Protein AF-A0A1E1WRY1-F1 (afdb_monomer_lite)

Organism: Pectinophora gossypiella (NCBI:txid13191)

Radius of gyration: 18.62 Å; chains: 1; bounding box: 47×36×55 Å

InterPro domains:
  IPR000896 Hemocyanin/hexamerin middle domain [PF00372] (1-231)
  IPR008922 Di-copper centre-containing domain superfamily [G3DSA:1.10.1280.10] (1-237)
  IPR008922 Di-copper centre-containing domain superfamily [SSF48056] (1-232)
  IPR013788 Hemocyanin/hexamerin [PR00187] (19-32)
  IPR013788 Hemocyanin/hexamerin [PR00187] (33-50)
  IPR013788 Hemocyanin/hexamerin [PR00187] (65-77)
  IPR013788 Hemocyanin/hexamerin [PR00187] (217-232)
  IPR013788 Hemocyanin/hexamerin [PS00209] (22-41)
  IPR013788 Hemocyanin/hexamerin [PS00210] (214-222)
  IPR013788 Hemocyanin/hexamerin [PTHR11511] (14-231)

Secondary structure (DSSP, 8-state):
-----PPP-HHHHHHHHGGGHHHHT-HHHHHHHHHHHHHS-TTS--TT-TTTTTHHHHHHHHHHHHHHHHHHHHHHTT--SPPP--TTS-B---B----B-SS-BPP-B-TTBPP-HHHHHHHHHHHHHHHHHHHHHHHHSEEEETTEEEETTSTHHHHHHHHHHHT-GGG-TTSPP--GGG-HHHHHHHHHTTPPPPSSTT-PPP-GGG-HHHHTTSHHHHHHHHHHHHHHHHTT-

pLDDT: mean 88.36, std 11.5, range [49.12, 98.44]

Structure (mmCIF, N/CA/C/O backbone):
data_AF-A0A1E1WRY1-F1
#
_entry.id   AF-A0A1E1WRY1-F1
#
loop_
_atom_site.group_PDB
_atom_site.id
_atom_site.type_symbol
_atom_site.label_atom_id
_atom_site.label_alt_id
_atom_site.label_comp_id
_atom_site.label_asym_id
_atom_site.label_entity_id
_atom_site.label_seq_id
_atom_site.pdbx_PDB_ins_code
_atom_site.Cartn_x
_atom_site.Cartn_y
_atom_site.Cartn_z
_atom_site.occupancy
_atom_site.B_iso_or_equiv
_atom_site.auth_seq_id
_atom_site.auth_comp_id
_atom_site.auth_asym_id
_atom_site.auth_atom_id
_atom_site.pdbx_PDB_model_num
ATOM 1 N N . TYR A 1 1 ? 8.542 19.801 -28.823 1.00 89.19 1 TYR A N 1
ATOM 2 C CA . TYR A 1 1 ? 9.001 18.413 -29.033 1.00 89.19 1 TYR A CA 1
ATOM 3 C C . TYR A 1 1 ? 7.954 17.464 -28.482 1.00 89.19 1 TYR A C 1
ATOM 5 O O . TYR A 1 1 ? 7.314 17.821 -27.501 1.00 89.19 1 TYR A O 1
ATOM 13 N N . ILE A 1 2 ? 7.759 16.305 -29.111 1.00 96.62 2 ILE A N 1
ATOM 14 C CA . ILE A 1 2 ? 6.870 15.239 -28.629 1.00 96.62 2 ILE A CA 1
ATOM 15 C C . ILE A 1 2 ? 7.759 14.032 -28.332 1.00 96.62 2 ILE A C 1
ATOM 17 O O . ILE A 1 2 ? 8.534 13.630 -29.198 1.00 96.62 2 ILE A O 1
ATOM 21 N N . PHE A 1 3 ? 7.662 13.485 -27.120 1.00 96.94 3 PHE A N 1
ATOM 22 C CA . PHE A 1 3 ? 8.393 12.289 -26.706 1.00 96.94 3 PHE A CA 1
ATOM 23 C C . PHE A 1 3 ? 7.394 11.160 -26.470 1.00 96.94 3 PHE A C 1
ATOM 25 O O . PHE A 1 3 ? 6.522 11.276 -25.612 1.00 96.94 3 PHE A O 1
ATOM 32 N N . TYR A 1 4 ? 7.516 10.080 -27.238 1.00 97.69 4 TYR A N 1
ATOM 33 C CA . TYR A 1 4 ? 6.744 8.864 -27.004 1.00 97.69 4 TYR A CA 1
ATOM 34 C C . TYR A 1 4 ? 7.392 8.064 -25.873 1.00 97.69 4 TYR A C 1
ATOM 36 O O . TYR A 1 4 ? 8.611 7.886 -25.865 1.00 97.69 4 TYR A O 1
ATOM 44 N N . ALA A 1 5 ? 6.582 7.587 -24.930 1.00 96.38 5 ALA A N 1
ATOM 45 C CA . ALA A 1 5 ? 7.035 6.814 -23.782 1.00 96.38 5 ALA A CA 1
ATOM 46 C C . ALA A 1 5 ? 6.275 5.488 -23.716 1.00 96.38 5 ALA A C 1
ATOM 48 O O . ALA A 1 5 ? 5.046 5.471 -23.735 1.00 96.38 5 ALA A O 1
ATOM 49 N N . ASN A 1 6 ? 7.022 4.388 -23.635 1.00 97.06 6 ASN A N 1
ATOM 50 C CA . ASN A 1 6 ? 6.468 3.061 -23.391 1.00 97.06 6 ASN A CA 1
ATOM 51 C C . ASN A 1 6 ? 6.401 2.789 -21.883 1.00 97.06 6 ASN A C 1
ATOM 53 O O . ASN A 1 6 ? 7.194 3.337 -21.116 1.00 97.06 6 ASN A O 1
ATOM 57 N N . TYR A 1 7 ? 5.499 1.894 -21.485 1.00 97.12 7 TYR A N 1
ATOM 58 C CA . TYR A 1 7 ? 5.473 1.335 -20.135 1.00 97.12 7 TYR A CA 1
ATOM 59 C C . TYR A 1 7 ? 6.685 0.436 -19.866 1.00 97.12 7 TYR A C 1
ATOM 61 O O . TYR A 1 7 ? 7.338 -0.056 -20.795 1.00 97.12 7 TYR A O 1
ATOM 69 N N . SER A 1 8 ? 6.982 0.207 -18.587 1.00 96.06 8 SER A N 1
ATOM 70 C CA . SER A 1 8 ? 8.147 -0.581 -18.183 1.00 96.06 8 SER A CA 1
ATOM 71 C C . SER A 1 8 ? 8.070 -2.057 -18.595 1.00 96.06 8 SER A C 1
ATOM 73 O O . SER A 1 8 ? 7.009 -2.651 -18.790 1.00 96.06 8 SER A O 1
ATOM 75 N N . SER A 1 9 ? 9.247 -2.673 -18.710 1.00 93.50 9 SER A N 1
ATOM 76 C CA . SER A 1 9 ? 9.412 -4.062 -19.153 1.00 93.50 9 SER A CA 1
ATOM 77 C C . SER A 1 9 ? 9.483 -5.064 -17.988 1.00 93.50 9 SER A C 1
ATOM 79 O O . SER A 1 9 ? 9.445 -4.683 -16.815 1.00 93.50 9 SER A O 1
ATOM 81 N N . TYR A 1 10 ? 9.650 -6.360 -18.293 1.00 91.38 10 TYR A N 1
ATOM 82 C CA . TYR A 1 10 ? 9.835 -7.422 -17.289 1.00 91.38 10 TYR A CA 1
ATOM 83 C C . TYR A 1 10 ? 11.040 -7.175 -16.373 1.00 91.38 10 TYR A C 1
ATOM 85 O O . TYR A 1 10 ? 11.113 -7.721 -15.271 1.00 91.38 10 TYR A O 1
ATOM 93 N N . TRP A 1 11 ? 11.998 -6.348 -16.802 1.00 90.50 11 TRP A N 1
ATOM 94 C CA . TRP A 1 11 ? 13.124 -5.954 -15.966 1.00 90.50 11 TRP A CA 1
ATOM 95 C C . TRP A 1 11 ? 12.666 -5.223 -14.699 1.00 90.50 11 TRP A C 1
ATOM 97 O O . TRP A 1 11 ? 13.269 -5.443 -13.649 1.00 90.50 11 TRP A O 1
ATOM 107 N N . THR A 1 12 ? 11.573 -4.458 -14.782 1.00 92.94 12 THR A N 1
ATOM 108 C CA . THR A 1 12 ? 10.951 -3.744 -13.658 1.00 92.94 12 THR A CA 1
ATOM 109 C C . THR A 1 12 ? 10.074 -4.656 -12.808 1.00 92.94 12 THR A C 1
ATOM 111 O O . THR A 1 12 ? 10.276 -4.721 -11.601 1.00 92.94 12 THR A O 1
ATOM 114 N N . TYR A 1 13 ? 9.134 -5.382 -13.418 1.00 90.81 13 TYR A N 1
ATOM 115 C CA . TYR A 1 13 ? 8.047 -6.070 -12.698 1.00 90.81 13 TYR A CA 1
ATOM 116 C C . TYR A 1 13 ? 8.208 -7.591 -12.551 1.00 90.81 13 TYR A C 1
ATOM 118 O O . TYR A 1 13 ? 7.470 -8.224 -11.804 1.00 90.81 13 TYR A O 1
ATOM 126 N N . GLY A 1 14 ? 9.147 -8.209 -13.268 1.00 90.81 14 GLY A N 1
ATOM 127 C CA . GLY A 1 14 ? 9.128 -9.657 -13.493 1.00 90.81 14 GLY A CA 1
ATOM 128 C C . GLY A 1 14 ? 8.109 -10.073 -14.570 1.00 90.81 14 GLY A C 1
ATOM 129 O O . GLY A 1 14 ? 7.428 -9.220 -15.135 1.00 90.81 14 GLY A O 1
ATOM 130 N N . PRO A 1 15 ? 8.024 -11.373 -14.904 1.00 88.62 15 PRO A N 1
ATOM 131 C CA . PRO A 1 15 ? 7.277 -11.849 -16.073 1.00 88.62 15 PRO A CA 1
ATOM 132 C C . PRO A 1 15 ? 5.751 -11.746 -15.930 1.00 88.62 15 PRO A C 1
ATOM 134 O O . PRO A 1 15 ? 5.052 -11.554 -16.922 1.00 88.62 15 PRO A O 1
ATOM 137 N N . GLU A 1 16 ? 5.225 -11.881 -14.712 1.00 92.31 16 GLU A N 1
ATOM 138 C CA . GLU A 1 16 ? 3.781 -11.898 -14.459 1.00 92.31 16 GLU A CA 1
ATOM 139 C C . GLU A 1 16 ? 3.217 -10.483 -14.278 1.00 92.31 16 GLU A C 1
ATOM 141 O O . GLU A 1 16 ? 2.386 -10.044 -15.074 1.00 92.31 16 GLU A O 1
ATOM 146 N N . GLU A 1 17 ? 3.720 -9.734 -13.291 1.00 94.94 17 GLU A N 1
ATOM 147 C CA . GLU A 1 17 ? 3.214 -8.393 -12.955 1.00 94.94 17 GLU A CA 1
ATOM 148 C C . GLU A 1 17 ? 3.440 -7.357 -14.071 1.00 94.94 17 GLU A C 1
ATOM 150 O O . GLU A 1 17 ? 2.699 -6.379 -14.147 1.00 94.94 17 GLU A O 1
ATOM 155 N N . GLN A 1 18 ? 4.391 -7.574 -14.995 1.00 95.50 18 GLN A N 1
ATOM 156 C CA . GLN A 1 18 ? 4.605 -6.665 -16.134 1.00 95.50 18 GLN A CA 1
ATOM 157 C C . GLN A 1 18 ? 3.343 -6.502 -16.987 1.00 95.50 18 GLN A C 1
ATOM 159 O O . GLN A 1 18 ? 3.118 -5.427 -17.544 1.00 95.50 18 GLN A O 1
ATOM 164 N N . LYS A 1 19 ? 2.492 -7.532 -17.079 1.00 96.75 19 LYS A N 1
ATOM 165 C CA . LYS A 1 19 ? 1.242 -7.449 -17.848 1.00 96.75 19 LYS A CA 1
ATOM 166 C C . LYS A 1 19 ? 0.347 -6.301 -17.379 1.00 96.75 19 LYS A C 1
ATOM 168 O O . LYS A 1 19 ? -0.423 -5.788 -18.175 1.00 96.75 19 LYS A O 1
ATOM 173 N N . LEU A 1 20 ? 0.481 -5.870 -16.125 1.00 97.56 20 LEU A N 1
ATOM 174 C CA . LEU A 1 20 ? -0.303 -4.790 -15.530 1.00 97.56 20 LEU A CA 1
ATOM 175 C C . LEU A 1 20 ? 0.379 -3.422 -15.597 1.00 97.56 20 LEU A C 1
ATOM 177 O O . LEU A 1 20 ? -0.189 -2.457 -15.091 1.00 97.56 20 LEU A O 1
ATOM 181 N N . ALA A 1 21 ? 1.555 -3.302 -16.225 1.00 97.44 21 ALA A N 1
ATOM 182 C CA . ALA A 1 21 ? 2.315 -2.051 -16.251 1.00 97.44 21 ALA A CA 1
ATOM 183 C C . ALA A 1 21 ? 1.503 -0.880 -16.832 1.00 97.44 21 ALA A C 1
ATOM 185 O O . ALA A 1 21 ? 1.590 0.231 -16.321 1.00 97.44 21 ALA A O 1
ATOM 186 N N . TYR A 1 22 ? 0.647 -1.127 -17.833 1.00 97.69 22 TYR A N 1
ATOM 187 C CA . TYR A 1 22 ? -0.227 -0.087 -18.394 1.00 97.69 22 TYR A CA 1
ATOM 188 C C . TYR A 1 22 ? -1.214 0.490 -17.371 1.00 97.69 22 TYR A C 1
ATOM 190 O O . TYR A 1 22 ? -1.616 1.642 -17.495 1.00 97.69 22 TYR A O 1
ATOM 198 N N . PHE A 1 23 ? -1.616 -0.308 -16.379 1.00 98.25 23 PHE A N 1
ATOM 199 C CA . PHE A 1 23 ? -2.545 0.088 -15.328 1.00 98.25 23 PHE A CA 1
ATOM 200 C C . PHE A 1 23 ? -1.799 0.696 -14.140 1.00 98.25 23 PHE A C 1
ATOM 202 O O . PHE A 1 23 ? -2.127 1.795 -13.704 1.00 98.25 23 PHE A O 1
ATOM 209 N N . THR A 1 24 ? -0.773 0.014 -13.625 1.00 97.81 24 THR A N 1
ATOM 210 C CA . THR A 1 24 ? -0.042 0.449 -12.423 1.00 97.81 24 THR A CA 1
ATOM 211 C C . THR A 1 24 ? 0.811 1.695 -12.669 1.00 97.81 24 THR A C 1
ATOM 213 O O . THR A 1 24 ? 1.018 2.493 -11.753 1.00 97.81 24 THR A O 1
ATOM 216 N N . GLU A 1 25 ? 1.272 1.920 -13.903 1.00 98.12 25 GLU A N 1
ATOM 217 C CA . GLU A 1 25 ? 2.025 3.118 -14.298 1.00 98.12 25 GLU A CA 1
ATOM 218 C C . GLU A 1 25 ? 1.165 4.213 -14.926 1.00 98.12 25 GLU A C 1
ATOM 220 O O . GLU A 1 25 ? 1.706 5.274 -15.260 1.00 98.12 25 GLU A O 1
ATOM 225 N N . ASP A 1 26 ? -0.148 3.995 -15.061 1.00 98.44 26 ASP A N 1
ATOM 226 C CA . ASP A 1 26 ? -1.062 5.012 -15.571 1.00 98.44 26 ASP A CA 1
ATOM 227 C C . ASP A 1 26 ? -0.970 6.286 -14.724 1.00 98.44 26 ASP A C 1
ATOM 229 O O . ASP A 1 26 ? -1.022 6.265 -13.485 1.00 98.44 26 ASP A O 1
ATOM 233 N N . ILE A 1 27 ? -0.816 7.420 -15.405 1.00 98.06 27 ILE A N 1
ATOM 234 C CA . ILE A 1 27 ? -0.672 8.714 -14.741 1.00 98.06 27 ILE A CA 1
ATOM 235 C C . ILE A 1 27 ? -1.962 9.102 -14.021 1.00 98.06 27 ILE A C 1
ATOM 237 O O . ILE A 1 27 ? -1.892 9.655 -12.927 1.00 98.06 27 ILE A O 1
ATOM 241 N N . GLY A 1 28 ? -3.126 8.762 -14.583 1.00 98.31 28 GLY A N 1
ATOM 242 C CA . GLY A 1 28 ? -4.427 9.051 -13.992 1.00 98.31 28 GLY A CA 1
ATOM 243 C C . GLY A 1 28 ? -4.631 8.291 -12.688 1.00 98.31 28 GLY A C 1
ATOM 244 O O . GLY A 1 28 ? -5.008 8.892 -11.682 1.00 98.31 28 GLY A O 1
ATOM 245 N N . LEU A 1 29 ? -4.305 6.998 -12.667 1.00 98.25 29 LEU A N 1
ATOM 246 C CA . LEU A 1 29 ? -4.391 6.155 -11.477 1.00 98.25 29 LEU A CA 1
ATOM 247 C C . LEU A 1 29 ? -3.447 6.646 -10.368 1.00 98.25 29 LEU A C 1
ATOM 249 O O . LEU A 1 29 ? -3.868 6.831 -9.226 1.00 98.25 29 LEU A O 1
ATOM 253 N N . ASN A 1 30 ? -2.186 6.926 -10.701 1.00 98.38 30 ASN A N 1
ATOM 254 C CA . ASN A 1 30 ? -1.213 7.434 -9.731 1.00 98.38 30 ASN A CA 1
ATOM 255 C C . ASN A 1 30 ? -1.589 8.833 -9.206 1.00 98.38 30 ASN A C 1
ATOM 257 O O . ASN A 1 30 ? -1.490 9.097 -8.006 1.00 98.38 30 ASN A O 1
ATOM 261 N N . SER A 1 31 ? -2.079 9.724 -10.075 1.00 98.12 31 SER A N 1
ATOM 262 C CA . SER A 1 31 ? -2.617 11.025 -9.662 1.00 98.12 31 SER A CA 1
ATOM 263 C C . SER A 1 31 ? -3.863 10.885 -8.786 1.00 98.12 31 SER A C 1
ATOM 265 O O . SER A 1 31 ? -3.996 11.624 -7.815 1.00 98.12 31 SER A O 1
ATOM 267 N N . HIS A 1 32 ? -4.751 9.929 -9.066 1.00 97.81 32 HIS A N 1
ATOM 268 C CA . HIS A 1 32 ? -5.940 9.668 -8.254 1.00 97.81 32 HIS A CA 1
ATOM 269 C C . HIS A 1 32 ? -5.577 9.344 -6.799 1.00 97.81 32 HIS A C 1
ATOM 271 O O . HIS A 1 32 ? -6.138 9.935 -5.876 1.00 97.81 32 HIS A O 1
ATOM 277 N N . TYR A 1 33 ? -4.596 8.465 -6.586 1.00 97.94 33 TYR A N 1
ATOM 278 C CA . TYR A 1 33 ? -4.146 8.114 -5.239 1.00 97.94 33 TYR A CA 1
ATOM 279 C C . TYR A 1 33 ? -3.426 9.274 -4.539 1.00 97.94 33 TYR A C 1
ATOM 281 O O . TYR A 1 33 ? -3.636 9.503 -3.349 1.00 97.94 33 TYR A O 1
ATOM 289 N N . TYR A 1 34 ? -2.652 10.080 -5.272 1.00 97.75 34 TYR A N 1
ATOM 290 C CA . TYR A 1 34 ? -2.106 11.327 -4.732 1.00 97.75 34 TYR A CA 1
ATOM 291 C C . TYR A 1 34 ? -3.210 12.277 -4.248 1.00 97.75 34 TYR A C 1
ATOM 293 O O . TYR A 1 34 ? -3.163 12.745 -3.110 1.00 97.75 34 TYR A O 1
ATOM 301 N N . PHE A 1 35 ? -4.236 12.515 -5.071 1.00 96.88 35 PHE A N 1
ATOM 302 C CA . PHE A 1 35 ? -5.346 13.385 -4.693 1.00 96.88 35 PHE A CA 1
ATOM 303 C C . PHE A 1 35 ? -6.119 12.852 -3.488 1.00 96.88 35 PHE A C 1
ATOM 305 O O . PHE A 1 35 ? -6.463 13.645 -2.614 1.00 96.88 35 PHE A O 1
ATOM 312 N N . PHE A 1 36 ? -6.339 11.537 -3.385 1.00 94.94 36 PHE A N 1
ATOM 313 C CA . PHE A 1 36 ? -6.959 10.926 -2.204 1.00 94.94 36 PHE A CA 1
ATOM 314 C C . PHE A 1 36 ? -6.245 11.342 -0.905 1.00 94.94 36 PHE A C 1
ATOM 316 O O . PHE A 1 36 ? -6.891 11.821 0.030 1.00 94.94 36 PHE A O 1
ATOM 323 N N . HIS A 1 37 ? -4.911 11.278 -0.885 1.00 92.62 37 HIS A N 1
ATOM 324 C CA . HIS A 1 37 ? -4.105 11.701 0.266 1.00 92.62 37 HIS A CA 1
ATOM 325 C C . HIS A 1 37 ? -4.037 13.221 0.460 1.00 92.62 37 HIS A C 1
ATOM 327 O O . HIS A 1 37 ? -3.868 13.680 1.588 1.00 92.62 37 HIS A O 1
ATOM 333 N N . CYS A 1 38 ? -4.209 14.023 -0.595 1.00 91.94 38 CYS A N 1
ATOM 334 C CA . CYS A 1 38 ? -4.359 15.477 -0.466 1.00 91.94 38 CYS A CA 1
ATOM 335 C C . CYS A 1 38 ? -5.696 15.877 0.170 1.00 91.94 38 CYS A C 1
ATOM 337 O O . CYS A 1 38 ? -5.733 16.813 0.970 1.00 91.94 38 CYS A O 1
ATOM 339 N N . PHE A 1 39 ? -6.787 15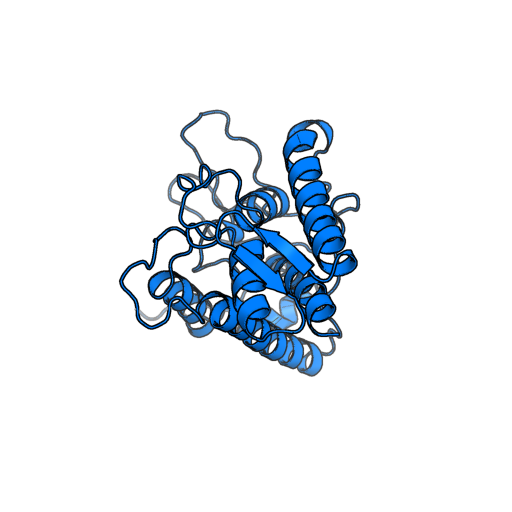.190 -0.177 1.00 87.94 39 PHE A N 1
ATOM 340 C CA . PHE A 1 39 ? -8.112 15.465 0.380 1.00 87.94 39 PHE A CA 1
ATOM 341 C C . PHE A 1 39 ? -8.233 14.994 1.829 1.00 87.94 39 PHE A C 1
ATOM 343 O O . PHE A 1 39 ? -8.820 15.697 2.654 1.00 87.94 39 PHE A O 1
ATOM 350 N N . ILE A 1 40 ? -7.670 13.825 2.148 1.00 85.62 40 ILE A N 1
ATOM 351 C CA . ILE A 1 40 ? -7.761 13.213 3.478 1.00 85.62 40 ILE A CA 1
ATOM 352 C C . ILE A 1 40 ? -6.358 12.816 3.958 1.00 85.62 40 ILE A C 1
ATOM 354 O O . ILE A 1 40 ? -6.016 11.632 4.009 1.00 85.62 40 ILE A O 1
ATOM 358 N N . PRO A 1 41 ? -5.517 13.804 4.316 1.00 86.56 41 PRO A N 1
ATOM 359 C CA . PRO A 1 41 ? -4.185 13.522 4.822 1.00 86.56 41 PRO A CA 1
ATOM 360 C C . PRO A 1 41 ? -4.269 12.811 6.172 1.00 86.56 41 PRO A C 1
ATOM 362 O O . PRO A 1 41 ? -4.877 13.313 7.118 1.00 86.56 41 PRO A O 1
ATOM 365 N N . PHE A 1 42 ? -3.592 11.668 6.276 1.00 84.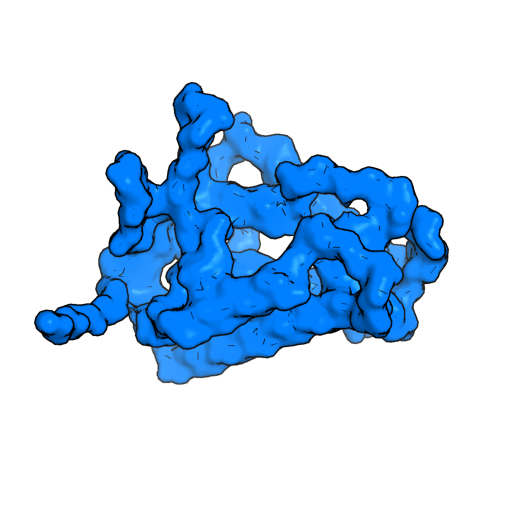94 42 PHE A N 1
ATOM 366 C CA . PHE A 1 42 ? -3.609 10.805 7.462 1.00 84.94 42 PHE A CA 1
ATOM 367 C C . PHE A 1 42 ? -3.124 11.495 8.749 1.00 84.94 42 PHE A C 1
ATOM 369 O O . PHE A 1 42 ? -3.463 11.052 9.837 1.00 84.94 42 PHE A O 1
ATOM 376 N N . TRP A 1 43 ? -2.330 12.565 8.643 1.00 81.94 43 TRP A N 1
ATOM 377 C CA . TRP A 1 43 ? -1.742 13.287 9.778 1.00 81.94 43 TRP A CA 1
ATOM 378 C C . TRP A 1 43 ? -2.583 14.470 10.274 1.00 81.94 43 TRP A C 1
ATOM 380 O O . TRP A 1 43 ? -2.276 15.044 11.322 1.00 81.94 43 TRP A O 1
ATOM 390 N N . LYS A 1 44 ? -3.623 14.877 9.538 1.00 80.69 44 LYS A N 1
ATOM 391 C CA . LYS A 1 44 ? -4.440 16.040 9.896 1.00 80.69 44 LYS A CA 1
ATOM 392 C C . LYS A 1 44 ? -5.595 15.616 10.797 1.00 80.69 44 LYS A C 1
ATOM 394 O O . LYS A 1 44 ? -6.401 14.769 10.427 1.00 80.69 44 LYS A O 1
ATOM 399 N N . ASN A 1 45 ? -5.720 16.274 11.946 1.00 73.88 45 ASN A N 1
ATOM 400 C CA . ASN A 1 45 ? -6.891 16.121 12.801 1.00 73.88 45 ASN A CA 1
ATOM 401 C C . ASN A 1 45 ? -8.103 16.818 12.158 1.00 73.88 45 ASN A C 1
ATOM 403 O O . ASN A 1 45 ? -8.000 17.955 11.692 1.00 73.88 45 ASN A O 1
ATOM 407 N N . THR A 1 46 ? -9.254 16.152 12.135 1.00 68.19 46 THR A N 1
ATOM 408 C CA . THR A 1 46 ? -10.486 16.670 11.519 1.00 68.19 46 THR A CA 1
ATOM 409 C C . THR A 1 46 ? -11.529 17.022 12.578 1.00 68.19 46 THR A C 1
ATOM 411 O O . THR A 1 46 ? -12.679 16.597 12.470 1.00 68.19 46 THR A O 1
ATOM 414 N N . LYS A 1 47 ? -11.134 17.776 13.617 1.00 62.50 47 LYS A N 1
ATOM 415 C CA . LYS A 1 47 ? -12.046 18.202 14.698 1.00 62.50 47 LYS A CA 1
ATOM 416 C C . LYS A 1 47 ? -13.264 18.978 14.182 1.00 62.50 47 LYS A C 1
ATOM 418 O O . LYS A 1 47 ? -14.345 18.787 14.721 1.00 62.50 47 LYS A O 1
ATOM 423 N N . ASP A 1 48 ? -13.099 19.744 13.104 1.00 59.03 48 ASP A N 1
ATOM 424 C CA . ASP A 1 48 ? -14.115 20.688 12.612 1.00 59.03 48 ASP A CA 1
ATOM 425 C C . ASP A 1 48 ? -14.864 20.208 11.359 1.00 59.03 48 ASP A C 1
ATOM 427 O O . ASP A 1 48 ? -15.534 20.991 10.690 1.00 59.03 48 ASP A O 1
ATOM 431 N N . ASN A 1 49 ? -14.717 18.933 10.983 1.00 65.94 49 ASN A N 1
ATOM 432 C CA . ASN A 1 49 ? -15.265 18.428 9.728 1.00 65.94 49 ASN A CA 1
ATOM 433 C C . ASN A 1 49 ? -16.492 17.547 9.986 1.00 65.94 49 ASN A C 1
ATOM 435 O O . ASN A 1 49 ? -16.382 16.522 10.658 1.00 65.94 49 ASN A O 1
ATOM 439 N N . ASN A 1 50 ? -17.628 17.879 9.363 1.00 69.06 50 ASN A N 1
ATOM 440 C CA . ASN A 1 50 ? -18.882 17.106 9.453 1.00 69.06 50 ASN A CA 1
ATOM 441 C C . ASN A 1 50 ? -18.731 15.636 9.006 1.00 69.06 50 ASN A C 1
ATOM 443 O O . ASN A 1 50 ? -19.597 14.810 9.265 1.00 69.06 50 ASN A O 1
ATOM 447 N N . PHE A 1 51 ? -17.626 15.299 8.335 1.00 74.50 51 PHE A N 1
ATOM 448 C CA . PHE A 1 51 ? -17.315 13.951 7.864 1.00 74.50 51 PHE A CA 1
ATOM 449 C C . PHE A 1 51 ? -16.545 13.080 8.869 1.00 74.50 51 PHE A C 1
ATOM 451 O O . PHE A 1 51 ? -16.321 11.907 8.579 1.00 74.50 51 PHE A O 1
ATOM 458 N N . LYS A 1 52 ? -16.145 13.599 10.041 1.00 78.50 52 LYS A N 1
ATOM 459 C CA . LYS A 1 52 ? -15.286 12.891 11.015 1.00 78.50 52 LYS A CA 1
ATOM 460 C C . LYS A 1 52 ? -15.819 11.510 11.425 1.00 78.50 52 LYS A C 1
ATOM 462 O O . LYS A 1 52 ? -15.037 10.589 11.658 1.00 78.50 52 LYS A O 1
ATOM 467 N N . GLU A 1 53 ? -17.129 11.341 11.501 1.00 80.81 53 GLU A N 1
ATOM 468 C CA . GLU A 1 53 ? -17.755 10.075 11.905 1.00 80.81 53 GLU A CA 1
ATOM 469 C C . GLU A 1 53 ? -17.677 8.983 10.826 1.00 80.81 53 GLU A C 1
ATOM 471 O O . GLU A 1 53 ? -17.947 7.820 11.109 1.00 80.81 53 GLU A O 1
ATOM 476 N N . ARG A 1 54 ? -17.273 9.333 9.596 1.00 86.62 54 ARG A N 1
ATOM 477 C CA . ARG A 1 54 ? -17.251 8.421 8.441 1.00 86.62 54 ARG A CA 1
ATOM 478 C C . ARG A 1 54 ? -15.922 8.388 7.687 1.00 86.62 54 ARG A C 1
ATOM 480 O O . ARG A 1 54 ? -15.828 7.728 6.656 1.00 86.62 54 ARG A O 1
ATOM 487 N N . LEU A 1 55 ? -14.883 9.086 8.152 1.00 87.06 55 LEU A N 1
ATOM 488 C CA . LEU A 1 55 ? -13.592 9.109 7.445 1.00 87.06 55 LEU A CA 1
ATOM 489 C C . LEU A 1 55 ? -12.915 7.735 7.422 1.00 87.06 55 LEU A C 1
ATOM 491 O O . LEU A 1 55 ? -12.360 7.361 6.392 1.00 87.06 55 LEU A O 1
ATOM 495 N N . GLY A 1 56 ? -12.979 6.971 8.515 1.00 89.00 56 GLY A N 1
ATOM 496 C CA . GLY A 1 56 ? -12.457 5.606 8.566 1.00 89.00 56 GLY A CA 1
ATOM 497 C C . GLY A 1 56 ? -13.222 4.663 7.633 1.00 89.00 56 GLY A C 1
ATOM 498 O O . GLY A 1 56 ? -12.610 3.877 6.912 1.00 89.00 56 GLY A O 1
ATOM 499 N N . GLU A 1 57 ? -14.549 4.806 7.561 1.00 91.00 57 GLU A N 1
ATOM 500 C CA . GLU A 1 57 ? -15.390 4.089 6.590 1.00 91.00 57 GLU A CA 1
ATOM 501 C C . GLU A 1 57 ? -14.987 4.436 5.148 1.00 91.00 57 GLU A C 1
ATOM 503 O O . GLU A 1 57 ? -14.784 3.542 4.327 1.00 91.00 57 GLU A O 1
ATOM 508 N N . PHE A 1 58 ? -14.813 5.725 4.846 1.00 92.12 58 PHE A N 1
ATOM 509 C CA . PHE A 1 58 ? -14.400 6.189 3.524 1.00 92.12 58 PHE A CA 1
ATOM 510 C C . PHE A 1 58 ? -13.008 5.679 3.135 1.00 92.12 58 PHE A C 1
ATOM 512 O O . PHE A 1 58 ? -12.797 5.277 1.992 1.00 92.12 58 PHE A O 1
ATOM 519 N N . TRP A 1 59 ? -12.066 5.654 4.080 1.00 92.81 59 TRP A N 1
ATOM 520 C CA . TRP A 1 59 ? -10.730 5.103 3.869 1.00 92.81 59 TRP A CA 1
ATOM 521 C C . TRP A 1 59 ? -10.798 3.617 3.496 1.00 92.81 59 TRP A C 1
ATOM 523 O O . TRP A 1 59 ? -10.247 3.216 2.470 1.00 92.81 59 TRP A O 1
ATOM 533 N N . LEU A 1 60 ? -11.551 2.814 4.256 1.00 94.00 60 LEU A N 1
ATOM 534 C CA . LEU A 1 60 ? -11.755 1.393 3.953 1.00 94.00 60 LEU A CA 1
ATOM 535 C C . LEU A 1 60 ? -12.419 1.201 2.589 1.00 94.00 60 LEU A C 1
ATOM 537 O O . LEU A 1 60 ? -11.988 0.358 1.801 1.00 94.00 60 LEU A O 1
ATOM 541 N N . PHE A 1 61 ? -13.442 2.004 2.293 1.00 94.94 61 PHE A N 1
ATOM 542 C CA . PHE A 1 61 ? -14.133 1.976 1.011 1.00 94.94 61 PHE A CA 1
ATOM 543 C C . PHE A 1 61 ? -13.184 2.284 -0.151 1.00 94.94 61 PHE A C 1
ATOM 545 O O . PHE A 1 61 ? -13.201 1.568 -1.150 1.00 94.94 61 PHE A O 1
ATOM 552 N N . HIS A 1 62 ? -12.318 3.291 -0.017 1.00 96.44 62 HIS A N 1
ATOM 553 C CA . HIS A 1 62 ? -11.351 3.652 -1.049 1.00 96.44 62 HIS A CA 1
ATOM 554 C C . HIS A 1 62 ? -10.424 2.482 -1.397 1.00 96.44 62 HIS A C 1
ATOM 556 O O . HIS A 1 62 ? -10.343 2.098 -2.565 1.00 96.44 62 HIS A O 1
ATOM 562 N N . TYR A 1 63 ? -9.779 1.865 -0.402 1.00 97.19 63 TYR A N 1
ATOM 563 C CA . TYR A 1 63 ? -8.895 0.725 -0.663 1.00 97.19 63 TYR A CA 1
ATOM 564 C C . TYR A 1 63 ? -9.655 -0.499 -1.161 1.00 97.19 63 TYR A C 1
ATOM 566 O O . TYR A 1 63 ? -9.148 -1.208 -2.028 1.00 97.19 63 TYR A O 1
ATOM 574 N N . GLN A 1 64 ? -10.880 -0.731 -0.678 1.00 97.00 64 GLN A N 1
ATOM 575 C CA . GLN A 1 64 ? -11.728 -1.808 -1.185 1.00 97.00 64 GLN A CA 1
ATOM 576 C C . GLN A 1 64 ? -12.034 -1.624 -2.676 1.00 97.00 64 GLN A C 1
ATOM 578 O O . GLN A 1 64 ? -11.885 -2.573 -3.444 1.00 97.00 64 GLN A O 1
ATOM 583 N N . GLN A 1 65 ? -12.413 -0.416 -3.104 1.00 98.00 65 GLN A N 1
ATOM 584 C CA . GLN A 1 65 ? -12.677 -0.118 -4.514 1.00 98.00 65 GLN A CA 1
ATOM 585 C C . GLN A 1 65 ? -11.406 -0.190 -5.364 1.00 98.00 65 GLN A C 1
ATOM 587 O O . GLN A 1 65 ? -11.422 -0.774 -6.448 1.00 98.00 65 GLN A O 1
ATOM 592 N N . LEU A 1 66 ? -10.291 0.347 -4.864 1.00 98.25 66 LEU A N 1
ATOM 593 C CA . LEU A 1 66 ? -9.005 0.311 -5.556 1.00 98.25 66 LEU A CA 1
ATOM 594 C C . LEU A 1 66 ? -8.527 -1.129 -5.783 1.00 98.25 66 LEU A C 1
ATOM 596 O O . LEU A 1 66 ? -8.117 -1.478 -6.890 1.00 98.25 66 LEU A O 1
ATOM 600 N N . LEU A 1 67 ? -8.616 -1.981 -4.760 1.00 98.06 67 LEU A N 1
ATOM 601 C CA . LEU A 1 67 ? -8.204 -3.381 -4.850 1.00 98.06 67 LEU A CA 1
ATOM 602 C C . LEU A 1 67 ? -9.161 -4.215 -5.698 1.00 98.06 67 LEU A C 1
ATOM 604 O O . LEU A 1 67 ? -8.692 -5.050 -6.467 1.00 98.06 67 LEU A O 1
ATOM 608 N N . ALA A 1 68 ? -10.469 -3.953 -5.644 1.00 98.12 68 ALA A N 1
ATOM 609 C CA . ALA A 1 68 ? -11.424 -4.569 -6.563 1.00 98.12 68 ALA A CA 1
ATOM 610 C C . ALA A 1 68 ? -11.098 -4.208 -8.022 1.00 98.12 68 ALA A C 1
ATOM 612 O O . ALA A 1 68 ? -11.041 -5.084 -8.884 1.00 98.12 68 ALA A O 1
ATOM 613 N N . ARG A 1 69 ? -10.802 -2.931 -8.295 1.00 98.31 69 ARG A N 1
ATOM 614 C CA . ARG A 1 69 ? -10.419 -2.457 -9.630 1.00 98.31 69 ARG A CA 1
ATOM 615 C C . ARG A 1 69 ? -9.127 -3.103 -10.126 1.00 98.31 69 ARG A C 1
ATOM 617 O O . ARG A 1 69 ? -9.079 -3.505 -11.288 1.00 98.31 69 ARG A O 1
ATOM 624 N N . TYR A 1 70 ? -8.114 -3.203 -9.266 1.00 98.38 70 TYR A N 1
ATOM 625 C CA . TYR A 1 70 ? -6.848 -3.872 -9.571 1.00 98.38 70 TYR A CA 1
ATOM 626 C C . TYR A 1 70 ? -7.050 -5.373 -9.812 1.00 98.38 70 TYR A C 1
ATOM 628 O O . TYR A 1 70 ? -6.532 -5.920 -10.781 1.00 98.38 70 TYR A O 1
ATOM 636 N N . TYR A 1 71 ? -7.872 -6.041 -9.001 1.00 98.19 71 TYR A N 1
ATOM 637 C CA . TYR A 1 71 ? -8.184 -7.458 -9.174 1.00 98.19 71 TYR A CA 1
ATOM 638 C C . TYR A 1 71 ? -8.879 -7.756 -10.514 1.00 98.19 71 TYR A C 1
ATOM 640 O O . TYR A 1 71 ? -8.541 -8.740 -11.167 1.00 98.19 71 TYR A O 1
ATOM 648 N N . LEU A 1 72 ? -9.773 -6.884 -10.992 1.00 98.25 72 LEU A N 1
ATOM 649 C CA . LEU A 1 72 ? -10.376 -7.030 -12.326 1.00 98.25 72 LEU A CA 1
ATOM 650 C C . LEU A 1 72 ? -9.338 -6.968 -13.465 1.00 98.25 72 LEU A C 1
ATOM 652 O O . LEU A 1 72 ? -9.459 -7.706 -14.446 1.00 98.25 72 LEU A O 1
ATOM 656 N N . GLU A 1 73 ? -8.289 -6.147 -13.333 1.00 98.06 73 GLU A N 1
ATOM 657 C CA . GLU A 1 73 ? -7.171 -6.150 -14.293 1.00 98.06 73 GLU A CA 1
ATOM 658 C C . GLU A 1 73 ? -6.370 -7.448 -14.228 1.00 98.06 73 GLU A C 1
ATOM 660 O O . GLU A 1 73 ? -6.007 -8.007 -15.266 1.00 98.06 73 GLU A O 1
ATOM 665 N N . ARG A 1 74 ? -6.133 -7.971 -13.018 1.00 98.06 74 ARG A N 1
ATOM 666 C CA . ARG A 1 74 ? -5.469 -9.268 -12.835 1.00 98.06 74 ARG A CA 1
ATOM 667 C C . ARG A 1 74 ? -6.240 -10.386 -13.523 1.00 98.06 74 ARG A C 1
ATOM 669 O O . ARG A 1 74 ? -5.631 -11.183 -14.233 1.00 98.06 74 ARG A O 1
ATOM 676 N N . LEU A 1 75 ? -7.562 -10.429 -13.353 1.00 97.81 75 LEU A N 1
ATOM 677 C CA . LEU A 1 75 ? -8.424 -11.422 -13.999 1.00 97.81 75 LEU A CA 1
ATOM 678 C C . LEU A 1 75 ? -8.342 -11.334 -15.524 1.00 97.81 75 LEU A C 1
ATOM 680 O O . LEU A 1 75 ? -8.148 -12.353 -16.182 1.00 97.81 75 LEU A O 1
ATOM 684 N N . SER A 1 76 ? -8.401 -10.120 -16.074 1.00 97.25 76 SER A N 1
ATOM 685 C CA . SER A 1 76 ? -8.326 -9.888 -17.523 1.00 97.25 76 SER A CA 1
ATOM 686 C C . SER A 1 76 ? -6.977 -10.310 -18.127 1.00 97.25 76 SER A C 1
ATOM 688 O O . SER A 1 76 ? -6.915 -10.691 -19.292 1.00 97.25 76 SER A O 1
ATOM 690 N N . ASN A 1 77 ? -5.905 -10.305 -17.326 1.00 97.31 77 ASN A N 1
ATOM 691 C CA . ASN A 1 77 ? -4.553 -10.712 -17.728 1.00 97.31 77 ASN A CA 1
ATOM 692 C C . ASN A 1 77 ? -4.169 -12.146 -17.300 1.00 97.31 77 ASN A C 1
ATOM 694 O O . ASN A 1 77 ? -3.024 -12.571 -17.513 1.00 97.31 77 ASN A O 1
ATOM 698 N N . GLY A 1 78 ? -5.099 -12.898 -16.698 1.00 97.00 78 GLY A N 1
ATOM 699 C CA . GLY A 1 78 ? -4.884 -14.277 -16.247 1.00 97.00 78 GLY A CA 1
ATOM 700 C C . GLY A 1 78 ? -3.925 -14.421 -15.058 1.00 97.00 78 GLY A C 1
ATOM 701 O O . GLY A 1 78 ? -3.242 -15.434 -14.956 1.00 97.00 78 GLY A O 1
ATOM 702 N N . LEU A 1 79 ? -3.836 -13.411 -14.186 1.00 95.56 79 LEU A N 1
ATOM 703 C CA . LEU A 1 79 ? -2.918 -13.364 -13.033 1.00 95.56 79 LEU A CA 1
ATOM 704 C C . LEU A 1 79 ? -3.539 -13.834 -11.706 1.00 95.56 79 LEU A C 1
ATOM 706 O O . LEU A 1 79 ? -2.845 -13.919 -10.694 1.00 95.56 79 LEU A O 1
ATOM 710 N N . GLY A 1 80 ? -4.842 -14.126 -11.692 1.00 95.06 80 GLY A N 1
ATOM 711 C CA . GLY A 1 80 ? -5.543 -14.638 -10.514 1.00 95.06 80 GLY A CA 1
ATOM 712 C C . GLY A 1 80 ? -5.582 -13.660 -9.333 1.00 95.06 80 GLY A C 1
ATOM 713 O O . GLY A 1 80 ? -5.596 -12.438 -9.499 1.00 95.06 80 GLY A O 1
ATOM 714 N N . GLU A 1 81 ? -5.645 -14.210 -8.122 1.00 94.88 81 GLU A N 1
ATOM 715 C CA . GLU A 1 81 ? -5.730 -13.438 -6.878 1.00 94.88 81 GLU A CA 1
ATOM 716 C C . GLU A 1 81 ? -4.452 -12.651 -6.563 1.00 94.88 81 GLU A C 1
ATOM 718 O O . GLU A 1 81 ? -3.376 -12.896 -7.111 1.00 94.88 81 GLU A O 1
ATOM 723 N N . ILE A 1 82 ? -4.593 -11.654 -5.689 1.00 95.25 82 ILE A N 1
ATOM 724 C CA . ILE A 1 82 ? -3.465 -10.887 -5.159 1.00 95.25 82 ILE A CA 1
ATOM 725 C C . ILE A 1 82 ? -2.721 -11.797 -4.181 1.00 95.25 82 ILE A C 1
ATOM 727 O O . ILE A 1 82 ? -3.311 -12.269 -3.209 1.00 95.25 82 ILE A O 1
ATOM 731 N N . SER A 1 83 ? -1.440 -12.050 -4.438 1.00 92.88 83 SER A N 1
ATOM 732 C CA . SER A 1 83 ? -0.634 -12.925 -3.589 1.00 92.88 83 SER A CA 1
ATOM 733 C C . SER A 1 83 ? -0.444 -12.339 -2.192 1.00 92.88 83 SER A C 1
ATOM 735 O O . SER A 1 83 ? -0.125 -11.159 -2.046 1.00 92.88 83 SER A O 1
ATOM 737 N N . ASP A 1 84 ? -0.562 -13.186 -1.175 1.00 93.88 84 ASP A N 1
ATOM 738 C CA . ASP A 1 84 ? -0.237 -12.818 0.199 1.00 93.88 84 ASP A CA 1
ATOM 739 C C . ASP A 1 84 ? 1.273 -12.805 0.448 1.00 93.88 84 ASP A C 1
ATOM 741 O O . ASP A 1 84 ? 2.046 -13.507 -0.209 1.00 93.88 84 ASP A O 1
ATOM 745 N N . PHE A 1 85 ? 1.680 -12.047 1.464 1.00 94.31 85 PHE A N 1
ATOM 746 C CA . PHE A 1 85 ? 3.036 -12.073 1.999 1.00 94.31 85 PHE A CA 1
ATOM 747 C C . PHE A 1 85 ? 3.009 -12.258 3.520 1.00 94.31 85 PHE A C 1
ATOM 749 O O . PHE A 1 85 ? 2.000 -12.015 4.184 1.00 94.31 85 PHE A O 1
ATOM 756 N N . SER A 1 86 ? 4.138 -12.694 4.070 1.00 93.00 86 SER A N 1
ATOM 757 C CA . SER A 1 86 ? 4.375 -12.766 5.512 1.00 93.00 86 SER A CA 1
ATOM 758 C C . SER A 1 86 ? 5.646 -11.994 5.840 1.00 93.00 86 SER A C 1
ATOM 760 O O . SER A 1 86 ? 6.577 -11.996 5.038 1.00 93.00 86 SER A O 1
ATOM 762 N N . TRP A 1 87 ? 5.687 -11.368 7.017 1.00 92.75 87 TRP A N 1
ATOM 763 C CA . TRP A 1 87 ? 6.868 -10.665 7.523 1.00 92.75 87 TRP A CA 1
ATOM 764 C C . TRP A 1 87 ? 8.064 -11.605 7.749 1.00 92.75 87 TRP A C 1
ATOM 766 O O . TRP A 1 87 ? 9.207 -11.172 7.667 1.00 92.75 87 TRP A O 1
ATOM 776 N N . GLU A 1 88 ? 7.806 -12.895 7.983 1.00 90.69 88 GLU A N 1
ATOM 777 C CA . GLU A 1 88 ? 8.828 -13.915 8.270 1.00 90.69 88 GLU A CA 1
ATOM 778 C C . GLU A 1 88 ? 9.346 -14.637 7.016 1.00 90.69 88 GLU A C 1
ATOM 780 O O . GLU A 1 88 ? 10.339 -15.363 7.068 1.00 90.69 88 GLU A O 1
ATOM 785 N N . LYS A 1 89 ? 8.649 -14.496 5.883 1.00 93.38 89 LYS A N 1
ATOM 786 C CA . LYS A 1 89 ? 8.958 -15.203 4.632 1.00 93.38 89 LYS A CA 1
ATOM 787 C C . LYS A 1 89 ? 9.555 -14.239 3.607 1.00 93.38 89 LYS A C 1
ATOM 789 O O . LYS A 1 89 ? 9.238 -13.052 3.637 1.00 93.38 89 LYS A O 1
ATOM 794 N N . PRO A 1 90 ? 10.366 -14.733 2.655 1.00 94.12 90 PRO A N 1
ATOM 795 C CA . PRO A 1 90 ? 10.888 -13.885 1.593 1.00 94.12 90 PRO A CA 1
ATOM 796 C C . PRO A 1 90 ? 9.756 -13.288 0.752 1.00 94.12 90 PRO A C 1
ATOM 798 O O . PRO A 1 90 ? 8.832 -13.987 0.318 1.00 94.12 90 PRO A O 1
ATOM 801 N N . ILE A 1 91 ? 9.865 -11.992 0.477 1.00 94.81 91 ILE A N 1
ATOM 802 C CA . ILE A 1 91 ? 8.970 -11.262 -0.412 1.00 94.81 91 ILE A CA 1
ATOM 803 C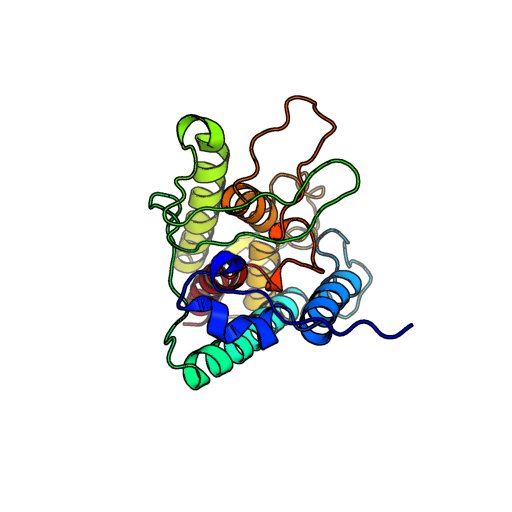 C . ILE A 1 91 ? 9.310 -11.649 -1.850 1.00 94.81 91 ILE A C 1
ATOM 805 O O . ILE A 1 91 ? 10.324 -11.237 -2.411 1.00 94.81 91 ILE A O 1
ATOM 809 N N . LYS A 1 92 ? 8.443 -12.452 -2.468 1.00 93.19 92 LYS A N 1
ATOM 810 C CA . LYS A 1 92 ? 8.629 -12.946 -3.844 1.00 93.19 92 LYS A CA 1
ATOM 811 C C . LYS A 1 92 ? 8.483 -11.844 -4.899 1.00 93.19 92 LYS A C 1
ATOM 813 O O . LYS A 1 92 ? 9.033 -11.945 -5.991 1.00 93.19 92 LYS A O 1
ATOM 818 N N . THR A 1 93 ? 7.754 -10.788 -4.558 1.00 92.44 93 THR A N 1
ATOM 819 C CA . THR A 1 93 ? 7.347 -9.709 -5.457 1.00 92.44 93 THR A CA 1
ATOM 820 C C . THR A 1 93 ? 8.503 -8.764 -5.781 1.00 92.44 93 THR A C 1
ATOM 822 O O . THR A 1 93 ? 8.827 -7.859 -5.001 1.00 92.44 93 THR A O 1
ATOM 825 N N . LYS A 1 94 ? 9.102 -8.948 -6.960 1.00 94.12 94 LYS A N 1
ATOM 826 C CA . LYS A 1 94 ? 10.142 -8.068 -7.505 1.00 94.12 94 LYS A CA 1
ATOM 827 C C . LYS A 1 94 ? 9.560 -6.713 -7.916 1.00 94.12 94 LYS A C 1
ATOM 829 O O . LYS A 1 94 ? 8.486 -6.658 -8.509 1.00 94.12 94 LYS A O 1
ATOM 834 N N . TYR A 1 95 ? 10.307 -5.638 -7.676 1.00 96.25 95 TYR A N 1
ATOM 835 C CA . TYR A 1 95 ? 10.037 -4.340 -8.288 1.00 96.25 95 TYR A CA 1
ATOM 836 C C . TYR A 1 95 ? 11.322 -3.510 -8.442 1.00 96.25 95 TYR A C 1
ATOM 838 O O . TYR A 1 95 ? 12.014 -3.211 -7.468 1.00 96.25 95 TYR A O 1
ATOM 846 N N . THR A 1 96 ? 11.646 -3.131 -9.678 1.00 95.94 96 THR A N 1
ATOM 847 C CA . THR A 1 96 ? 12.863 -2.389 -10.045 1.00 95.94 96 THR A CA 1
ATOM 848 C C . THR A 1 96 ? 12.490 -1.077 -10.757 1.00 95.94 96 THR A C 1
ATOM 850 O O . THR A 1 96 ? 12.411 -1.048 -11.989 1.00 95.94 96 THR A O 1
ATOM 853 N N . PRO A 1 97 ? 12.226 0.011 -10.008 1.00 94.19 97 PRO A N 1
ATOM 854 C CA . PRO A 1 97 ? 11.785 1.283 -10.579 1.00 94.19 97 PRO A CA 1
ATOM 855 C C . PRO A 1 97 ? 12.888 1.964 -11.399 1.00 94.19 97 PRO A C 1
ATOM 857 O O . PRO A 1 97 ? 13.960 2.270 -10.880 1.00 94.19 97 PRO A O 1
ATOM 860 N N . PHE A 1 98 ? 12.596 2.302 -12.657 1.00 91.94 98 PHE A N 1
ATOM 861 C CA . PHE A 1 98 ? 13.463 3.142 -13.496 1.00 91.94 98 PHE A CA 1
ATOM 862 C C . PHE A 1 98 ? 13.181 4.633 -13.274 1.00 91.94 98 PHE A C 1
ATOM 864 O O . PHE A 1 98 ? 12.821 5.371 -14.187 1.00 91.94 98 PHE A O 1
ATOM 871 N N . MET A 1 99 ? 13.315 5.066 -12.022 1.00 93.81 99 MET A N 1
ATOM 872 C CA . MET A 1 99 ? 13.174 6.459 -11.601 1.00 93.81 99 MET A CA 1
ATOM 873 C C . MET A 1 99 ? 14.389 6.864 -10.771 1.00 93.81 99 MET A C 1
ATOM 875 O O . MET A 1 99 ? 15.004 6.039 -10.094 1.00 93.81 99 MET A O 1
ATOM 879 N N . SER A 1 100 ? 14.728 8.147 -10.797 1.00 93.44 100 SER A N 1
ATOM 880 C CA . SER A 1 100 ? 15.818 8.703 -10.003 1.00 93.44 100 SER A CA 1
ATOM 881 C C . SER A 1 100 ? 15.441 10.070 -9.457 1.00 93.44 100 SER A C 1
ATOM 883 O O . SER A 1 100 ? 14.690 10.828 -10.067 1.00 93.44 100 SER A O 1
ATOM 885 N N . THR A 1 101 ? 15.987 10.384 -8.292 1.00 91.19 101 THR A N 1
ATOM 886 C CA . THR A 1 101 ? 16.069 11.754 -7.780 1.00 91.19 101 THR A CA 1
ATOM 887 C C . THR A 1 101 ? 17.351 12.413 -8.292 1.00 91.19 101 THR A C 1
ATOM 889 O O . THR A 1 101 ? 18.110 11.803 -9.044 1.00 91.19 101 THR A O 1
ATOM 892 N N . LEU A 1 102 ? 17.614 13.652 -7.870 1.00 90.88 102 LEU A N 1
ATOM 893 C CA . LEU A 1 102 ? 18.841 14.369 -8.225 1.00 90.88 102 LEU A CA 1
ATOM 894 C C . LEU A 1 102 ? 20.118 13.625 -7.793 1.00 90.88 102 LEU A C 1
ATOM 896 O O . LEU A 1 102 ? 21.130 13.702 -8.482 1.00 90.88 102 LEU A O 1
ATOM 900 N N . HIS A 1 103 ? 20.069 12.923 -6.658 1.00 88.00 103 HIS A N 1
ATOM 901 C CA . HIS A 1 103 ? 21.251 12.321 -6.033 1.00 88.00 103 HIS A CA 1
ATOM 902 C C . HIS A 1 103 ? 21.251 10.794 -6.066 1.00 88.00 103 HIS A C 1
ATOM 904 O O . HIS A 1 103 ? 22.318 10.191 -6.139 1.00 88.00 103 HIS A O 1
ATOM 910 N N . TYR A 1 104 ? 20.072 10.168 -6.027 1.00 90.00 104 TYR A N 1
ATOM 911 C CA . TYR A 1 104 ? 19.958 8.721 -5.868 1.00 90.00 104 TYR A CA 1
ATOM 912 C C . TYR A 1 104 ? 18.930 8.118 -6.829 1.00 90.00 104 TYR A C 1
ATOM 914 O O . TYR A 1 104 ? 17.842 8.688 -7.000 1.00 90.00 104 TYR A O 1
ATOM 922 N N . PRO A 1 105 ? 19.225 6.951 -7.431 1.00 92.88 105 PRO A N 1
ATOM 923 C CA . PRO A 1 105 ? 18.199 6.144 -8.074 1.00 92.88 105 PRO A CA 1
ATOM 924 C C . PRO A 1 105 ? 17.190 5.649 -7.033 1.00 92.88 105 PRO A C 1
ATOM 926 O O . PRO A 1 105 ? 17.501 5.550 -5.845 1.00 92.88 105 PRO A O 1
ATOM 929 N N . PHE A 1 106 ? 15.977 5.327 -7.477 1.00 94.62 106 PHE A N 1
ATOM 930 C CA . PHE A 1 106 ? 15.011 4.664 -6.611 1.00 94.62 106 PHE A CA 1
ATOM 931 C C . PHE A 1 106 ? 15.513 3.270 -6.227 1.00 94.62 106 PHE A C 1
ATOM 933 O O . PHE A 1 106 ? 16.090 2.550 -7.047 1.00 94.62 106 PHE A O 1
ATOM 940 N N . ILE A 1 107 ? 15.267 2.890 -4.975 1.00 94.44 107 ILE A N 1
ATOM 941 C CA . ILE A 1 107 ? 15.639 1.579 -4.456 1.00 94.44 107 ILE A CA 1
ATOM 942 C C . ILE A 1 107 ? 14.865 0.479 -5.177 1.00 94.44 107 ILE A C 1
ATOM 944 O O . ILE A 1 107 ? 13.679 0.609 -5.490 1.00 94.44 107 ILE A O 1
ATOM 948 N N . GLN A 1 108 ? 15.583 -0.603 -5.456 1.00 94.19 108 GLN A N 1
ATOM 949 C CA . GLN A 1 108 ? 15.092 -1.771 -6.166 1.00 94.19 108 GLN A CA 1
ATOM 950 C C . GLN A 1 108 ? 14.914 -2.917 -5.176 1.00 94.19 108 GLN A C 1
ATOM 952 O O . GLN A 1 108 ? 15.812 -3.193 -4.381 1.00 94.19 108 GLN A O 1
ATOM 957 N N . ARG A 1 109 ? 13.789 -3.624 -5.271 1.00 93.94 109 ARG A N 1
ATOM 958 C CA . ARG A 1 109 ? 13.542 -4.854 -4.521 1.00 93.94 109 ARG A CA 1
ATOM 959 C C . ARG A 1 109 ? 13.683 -6.045 -5.458 1.00 93.94 109 ARG A C 1
ATOM 961 O O . ARG A 1 109 ? 12.908 -6.198 -6.407 1.00 93.94 109 ARG A O 1
ATOM 968 N N . SER A 1 110 ? 14.686 -6.881 -5.205 1.00 89.12 110 SER A N 1
ATOM 969 C CA . SER A 1 110 ? 14.849 -8.151 -5.912 1.00 89.12 110 SER A CA 1
ATOM 970 C C . SER A 1 110 ? 13.680 -9.093 -5.611 1.00 89.12 110 SER A C 1
ATOM 972 O O . SER A 1 110 ? 13.011 -8.964 -4.586 1.00 89.12 110 SER A O 1
ATOM 974 N N . GLY A 1 111 ? 13.441 -10.062 -6.497 1.00 85.69 111 GLY A N 1
ATOM 975 C CA . GLY A 1 111 ? 12.616 -11.211 -6.121 1.00 85.69 111 GLY A CA 1
ATOM 976 C C . GLY A 1 111 ? 13.263 -11.953 -4.948 1.00 85.69 111 GLY A C 1
ATOM 977 O O . GLY A 1 111 ? 14.487 -11.943 -4.823 1.00 85.69 111 GLY A O 1
ATOM 978 N N . GLU A 1 112 ? 12.433 -12.547 -4.092 1.00 90.44 112 GLU A N 1
ATOM 979 C CA . GLU A 1 112 ? 12.852 -13.267 -2.876 1.00 90.44 112 GLU A CA 1
ATOM 980 C C . GLU A 1 112 ? 13.612 -12.396 -1.861 1.00 90.44 112 GLU A C 1
ATOM 982 O O . GLU A 1 112 ? 14.547 -12.836 -1.198 1.00 90.44 112 GLU A O 1
ATOM 987 N N . TYR A 1 113 ? 13.202 -11.137 -1.722 1.00 92.94 113 TYR A N 1
ATOM 988 C CA . TYR A 1 113 ? 13.783 -10.225 -0.745 1.00 92.94 113 TYR A CA 1
ATOM 989 C C . TYR A 1 113 ? 13.491 -10.678 0.694 1.00 92.94 113 TYR A C 1
ATOM 991 O O . TYR A 1 113 ? 12.331 -10.819 1.086 1.00 92.94 113 TYR A O 1
ATOM 999 N N . TYR A 1 114 ? 14.544 -10.859 1.492 1.00 92.44 114 TYR A N 1
ATOM 1000 C CA . TYR A 1 114 ? 14.446 -11.114 2.927 1.00 92.44 114 TYR A CA 1
ATOM 1001 C C . TYR A 1 114 ? 14.556 -9.799 3.692 1.00 92.44 114 TYR A C 1
ATOM 1003 O O . TYR A 1 114 ? 15.542 -9.075 3.542 1.00 92.44 114 TYR A O 1
ATOM 1011 N N . ILE A 1 115 ? 13.568 -9.514 4.541 1.00 90.88 115 ILE A N 1
ATOM 1012 C CA . ILE A 1 115 ? 13.654 -8.391 5.474 1.00 90.88 115 ILE A CA 1
ATOM 1013 C C . ILE A 1 115 ? 14.762 -8.726 6.489 1.00 90.88 115 ILE A C 1
ATOM 1015 O O . ILE A 1 115 ? 14.695 -9.788 7.113 1.00 90.88 115 ILE A O 1
ATOM 1019 N N . PRO A 1 116 ? 15.786 -7.871 6.669 1.00 90.00 116 PRO A N 1
ATOM 1020 C CA . PRO A 1 116 ? 16.863 -8.130 7.621 1.00 90.00 116 PRO A CA 1
ATOM 1021 C C . PRO A 1 116 ? 16.354 -8.119 9.072 1.00 90.00 116 PRO A C 1
ATOM 1023 O O . PRO A 1 116 ? 16.288 -7.068 9.709 1.00 90.00 116 PRO A O 1
ATOM 1026 N N . VAL A 1 117 ? 15.994 -9.293 9.602 1.00 86.44 117 VAL A N 1
ATOM 1027 C CA . VAL A 1 117 ? 15.376 -9.438 10.935 1.00 86.44 117 VAL A CA 1
ATOM 1028 C C . VAL A 1 117 ? 16.284 -8.913 12.044 1.00 86.44 117 VAL A C 1
ATOM 1030 O O . VAL A 1 117 ? 15.806 -8.230 12.940 1.00 86.44 117 VAL A O 1
ATOM 1033 N N . GLU A 1 118 ? 17.593 -9.163 11.962 1.00 86.31 118 GLU A N 1
ATOM 1034 C CA . GLU A 1 118 ? 18.572 -8.674 12.950 1.00 86.31 118 GLU A CA 1
ATOM 1035 C C . GLU A 1 118 ? 18.539 -7.151 13.109 1.00 86.31 118 GLU A C 1
ATOM 1037 O O . GLU A 1 118 ? 18.814 -6.627 14.186 1.00 86.31 118 GLU A O 1
ATOM 1042 N N . LYS A 1 119 ? 18.184 -6.446 12.032 1.00 86.19 119 LYS A N 1
ATOM 1043 C CA . LYS A 1 119 ? 18.156 -4.990 11.981 1.00 86.19 119 LYS A CA 1
ATOM 1044 C C . LYS A 1 119 ? 16.789 -4.409 12.325 1.00 86.19 119 LYS A C 1
ATOM 1046 O O . LYS A 1 119 ? 16.733 -3.394 13.003 1.00 86.19 119 LYS A O 1
ATOM 1051 N N . TYR A 1 120 ? 15.717 -5.043 11.856 1.00 88.56 120 TYR A N 1
ATOM 1052 C CA . TYR A 1 120 ? 14.348 -4.525 11.944 1.00 88.56 120 TYR A CA 1
ATOM 1053 C C . TYR A 1 120 ? 13.466 -5.306 12.926 1.00 88.56 120 TYR A C 1
ATOM 1055 O O . TYR A 1 120 ? 12.250 -5.401 12.754 1.00 88.56 120 TYR A O 1
ATOM 1063 N N . ASN A 1 121 ? 14.075 -5.936 13.934 1.00 89.88 121 ASN A N 1
ATOM 1064 C CA . ASN A 1 121 ? 13.360 -6.791 14.881 1.00 89.88 121 ASN A CA 1
ATOM 1065 C C . ASN A 1 121 ? 12.265 -6.016 15.630 1.00 89.88 121 ASN A C 1
ATOM 1067 O O . ASN A 1 121 ? 11.147 -6.506 15.769 1.00 89.88 121 ASN A O 1
ATOM 1071 N N . GLU A 1 122 ? 12.562 -4.791 16.074 1.00 89.69 122 GLU A N 1
ATOM 1072 C CA . GLU A 1 122 ? 11.602 -3.956 16.805 1.00 89.69 122 GLU A CA 1
ATOM 1073 C C . GLU A 1 122 ? 10.404 -3.571 15.928 1.00 89.69 122 GLU A C 1
ATOM 1075 O O . GLU A 1 122 ? 9.256 -3.651 16.364 1.00 89.69 122 GLU A O 1
ATOM 1080 N N . GLU A 1 123 ? 10.651 -3.189 14.676 1.00 90.62 123 GLU A N 1
ATOM 1081 C CA . GLU A 1 123 ? 9.623 -2.826 13.707 1.00 90.62 123 GLU A CA 1
ATOM 1082 C C . GLU A 1 123 ? 8.737 -4.014 13.343 1.00 90.62 123 GLU A C 1
ATOM 1084 O O . GLU A 1 123 ? 7.513 -3.879 13.320 1.00 90.62 123 GLU A O 1
ATOM 1089 N N . ILE A 1 124 ? 9.335 -5.182 13.095 1.00 91.75 124 ILE A N 1
ATOM 1090 C CA . ILE A 1 124 ? 8.597 -6.415 12.798 1.00 91.75 124 ILE A CA 1
ATOM 1091 C C . ILE A 1 124 ? 7.729 -6.808 13.998 1.00 91.75 124 ILE A C 1
ATOM 1093 O O . ILE A 1 124 ? 6.544 -7.086 13.820 1.00 91.75 124 ILE A O 1
ATOM 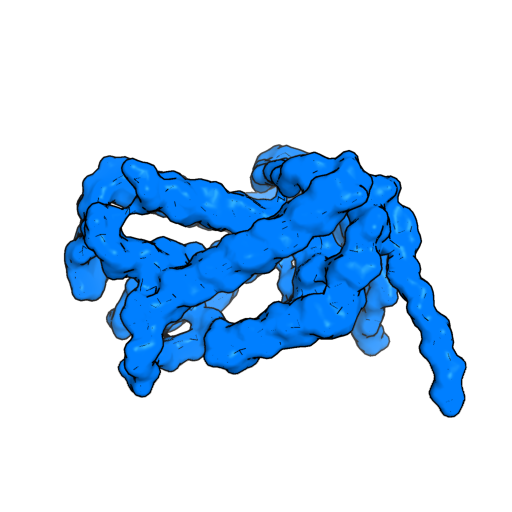1097 N N . GLN A 1 125 ? 8.275 -6.768 15.218 1.00 92.12 125 GLN A N 1
ATOM 1098 C CA . GLN A 1 125 ? 7.510 -7.037 16.439 1.00 92.12 125 GLN A CA 1
ATOM 1099 C C . GLN A 1 125 ? 6.370 -6.038 16.634 1.00 92.12 125 GLN A C 1
ATOM 1101 O O . GLN A 1 125 ? 5.283 -6.426 17.061 1.00 92.12 125 GLN A O 1
ATOM 1106 N N . LEU A 1 126 ? 6.583 -4.760 16.311 1.00 91.81 126 LEU A N 1
ATOM 1107 C CA . LEU A 1 126 ? 5.543 -3.741 16.397 1.00 91.81 126 LEU A CA 1
ATOM 1108 C C . LEU A 1 126 ? 4.415 -4.021 15.403 1.00 91.81 126 LEU A C 1
ATOM 1110 O O . LEU A 1 126 ? 3.255 -3.953 15.799 1.00 91.81 126 LEU A O 1
ATOM 1114 N N . LEU A 1 127 ? 4.733 -4.368 14.152 1.00 93.25 127 LEU A N 1
ATOM 1115 C CA . LEU A 1 127 ? 3.737 -4.736 13.140 1.00 93.25 127 LEU A CA 1
ATOM 1116 C C . LEU A 1 127 ? 2.948 -5.986 13.546 1.00 93.25 127 LEU A C 1
ATOM 1118 O O . LEU A 1 127 ? 1.723 -5.980 13.472 1.00 93.25 127 LEU A O 1
ATOM 1122 N N . ASP A 1 128 ? 3.633 -7.026 14.018 1.00 93.25 128 ASP A N 1
ATOM 1123 C CA . ASP A 1 128 ? 3.004 -8.266 14.480 1.00 93.25 128 ASP A CA 1
ATOM 1124 C C . ASP A 1 128 ? 2.105 -8.027 15.704 1.00 93.25 128 ASP A C 1
ATOM 1126 O O . ASP A 1 128 ? 0.956 -8.463 15.740 1.00 93.25 128 ASP A O 1
ATOM 1130 N N . THR A 1 129 ? 2.577 -7.237 16.672 1.00 92.94 129 THR A N 1
ATOM 1131 C CA . THR A 1 129 ? 1.765 -6.824 17.828 1.00 92.94 129 THR A CA 1
ATOM 1132 C C . THR A 1 129 ? 0.545 -6.024 17.379 1.00 92.94 129 THR A C 1
ATOM 1134 O O . THR A 1 129 ? -0.546 -6.248 17.889 1.00 92.94 129 THR A O 1
ATOM 1137 N N . TYR A 1 130 ? 0.692 -5.131 16.396 1.00 92.69 130 TYR A N 1
ATOM 1138 C CA . TYR A 1 130 ? -0.418 -4.353 15.843 1.00 92.69 130 TYR A CA 1
ATOM 1139 C C . TYR A 1 130 ? -1.513 -5.253 15.261 1.00 92.69 130 TYR A C 1
ATOM 1141 O O . TYR A 1 130 ? -2.694 -5.093 15.559 1.00 92.69 130 TYR A O 1
ATOM 1149 N N . GLU A 1 131 ? -1.114 -6.233 14.453 1.00 94.38 131 GLU A N 1
ATOM 1150 C CA . GLU A 1 131 ? -2.035 -7.198 13.855 1.00 94.38 131 GLU A CA 1
ATOM 1151 C C . GLU A 1 131 ? -2.725 -8.055 14.927 1.00 94.38 131 GLU A C 1
ATOM 1153 O O . GLU A 1 131 ? -3.945 -8.219 14.893 1.00 94.38 131 GLU A O 1
ATOM 1158 N N . LYS A 1 132 ? -1.972 -8.543 15.920 1.00 94.38 132 LYS A N 1
ATOM 1159 C CA . LYS A 1 132 ? -2.500 -9.351 17.031 1.00 94.38 132 LYS A CA 1
ATOM 1160 C C . LYS A 1 132 ? -3.464 -8.574 17.921 1.00 94.38 132 LYS A C 1
ATOM 1162 O O . LYS A 1 132 ? -4.549 -9.068 18.199 1.00 94.38 132 LYS A O 1
ATOM 1167 N N . THR A 1 133 ? -3.131 -7.342 18.302 1.00 92.50 133 THR A N 1
ATOM 1168 C CA . THR A 1 133 ? -4.025 -6.484 19.095 1.00 92.50 133 THR A CA 1
ATOM 1169 C C . THR A 1 133 ? -5.343 -6.220 18.367 1.00 92.50 133 THR A C 1
ATOM 1171 O O . THR A 1 133 ? -6.397 -6.174 18.998 1.00 92.50 133 THR A O 1
ATOM 1174 N N . PHE A 1 134 ? -5.324 -6.077 17.038 1.00 92.81 134 PHE A N 1
ATOM 1175 C CA . PHE A 1 134 ? -6.567 -5.958 16.278 1.00 92.81 134 PHE A CA 1
ATOM 1176 C C . PHE A 1 134 ? -7.427 -7.222 16.379 1.00 92.81 134 PHE A C 1
ATOM 1178 O O . PHE A 1 134 ? -8.634 -7.116 16.577 1.00 92.81 134 PHE A O 1
ATOM 1185 N N . LEU A 1 135 ? -6.820 -8.409 16.284 1.00 93.25 135 LEU A N 1
ATOM 1186 C CA . LEU A 1 135 ? -7.529 -9.680 16.461 1.00 93.25 135 LEU A CA 1
ATOM 1187 C C . LEU A 1 135 ? -8.105 -9.824 17.876 1.00 93.25 135 LEU A C 1
ATOM 1189 O O . LEU A 1 135 ? -9.259 -10.218 18.010 1.00 93.25 135 LEU A O 1
ATOM 1193 N N . GLU A 1 136 ? -7.366 -9.425 18.912 1.00 92.88 136 GLU A N 1
ATOM 1194 C CA . GLU A 1 136 ? -7.866 -9.399 20.295 1.00 92.88 136 GLU A CA 1
ATOM 1195 C C . GLU A 1 136 ? -9.101 -8.495 20.440 1.00 92.88 136 GLU A C 1
ATOM 1197 O O . GLU A 1 136 ? -10.066 -8.857 21.113 1.00 92.88 136 GLU A O 1
ATOM 1202 N N . TYR A 1 137 ? -9.124 -7.331 19.775 1.00 91.00 137 TYR A N 1
ATOM 1203 C CA . TYR A 1 137 ? -10.322 -6.488 19.754 1.00 91.00 137 TYR A CA 1
ATOM 1204 C C . TYR A 1 137 ? -11.513 -7.199 19.110 1.00 91.00 137 TYR A C 1
ATOM 1206 O O . TYR A 1 137 ? -12.625 -7.085 19.629 1.00 91.00 137 TYR A O 1
ATOM 1214 N N . LEU A 1 138 ? -11.295 -7.946 18.024 1.00 89.38 138 LEU A N 1
ATOM 1215 C CA . LEU A 1 138 ? -12.358 -8.724 17.385 1.00 89.38 138 LEU A CA 1
ATOM 1216 C C . LEU A 1 138 ? -12.894 -9.826 18.304 1.00 89.38 138 LEU A C 1
ATOM 1218 O O . LEU A 1 138 ? -14.107 -9.988 18.391 1.00 89.38 138 LEU A O 1
ATOM 1222 N N . GLU A 1 139 ? -12.021 -10.540 19.016 1.00 90.62 139 GLU A N 1
ATOM 1223 C CA . GLU A 1 139 ? -12.418 -11.602 19.952 1.00 90.62 139 GLU A CA 1
ATOM 1224 C C . GLU A 1 139 ? -13.251 -11.079 21.125 1.00 90.62 139 GLU A C 1
ATOM 1226 O O . GLU A 1 139 ? -14.185 -11.745 21.573 1.00 90.62 139 GLU A O 1
ATOM 1231 N N . LEU A 1 140 ? -12.941 -9.878 21.619 1.00 89.25 140 LEU A N 1
ATOM 1232 C CA . LEU A 1 140 ? -13.699 -9.260 22.705 1.00 89.25 140 LEU A CA 1
ATOM 1233 C C . LEU A 1 140 ? -15.102 -8.810 22.271 1.00 89.25 140 LEU A C 1
ATOM 1235 O O . LEU A 1 140 ? -15.968 -8.669 23.135 1.00 89.25 140 LEU A O 1
ATOM 1239 N N . GLU A 1 141 ? -15.321 -8.545 20.975 1.00 84.94 141 GLU A N 1
ATOM 1240 C CA . GLU A 1 141 ? -16.496 -7.903 20.345 1.00 84.94 141 GLU A CA 1
ATOM 1241 C C . GLU A 1 141 ? -16.848 -6.491 20.864 1.00 84.94 141 GLU A C 1
ATOM 1243 O O . GLU A 1 141 ? -17.377 -5.653 20.128 1.00 84.94 141 GLU A O 1
ATOM 1248 N N . LYS A 1 142 ? -16.576 -6.217 22.140 1.00 87.88 142 LYS A N 1
ATOM 1249 C CA . LYS A 1 142 ? -16.823 -4.969 22.849 1.00 87.88 142 LYS A CA 1
ATOM 1250 C C . LYS A 1 142 ? -15.640 -4.658 23.750 1.00 87.88 142 LYS A C 1
ATOM 1252 O O . LYS A 1 142 ? -15.283 -5.455 24.616 1.00 87.88 142 LYS A O 1
ATOM 1257 N N . PHE A 1 143 ? -15.069 -3.468 23.615 1.00 86.19 143 PHE A N 1
ATOM 1258 C CA . PHE A 1 143 ? -13.944 -3.046 24.448 1.00 86.19 143 PHE A CA 1
ATOM 1259 C C . PHE A 1 143 ? -14.028 -1.563 24.816 1.00 86.19 143 PHE A C 1
ATOM 1261 O O . PHE A 1 143 ? -14.731 -0.770 24.188 1.00 86.19 143 PHE A O 1
ATOM 1268 N N . LYS A 1 144 ? -13.323 -1.183 25.887 1.00 83.31 144 LYS A N 1
ATOM 1269 C CA . LYS A 1 144 ? -13.245 0.207 26.350 1.00 83.31 144 LYS A CA 1
ATOM 1270 C C . LYS A 1 144 ? -12.079 0.915 25.664 1.00 83.31 144 LYS A C 1
ATOM 1272 O O . LYS A 1 144 ? -10.927 0.535 25.848 1.00 83.31 144 LYS A O 1
ATOM 1277 N N . SER A 1 145 ? -12.396 1.955 24.906 1.00 78.44 145 SER A N 1
ATOM 1278 C CA . SER A 1 145 ? -11.467 2.931 24.342 1.00 78.44 145 SER A CA 1
ATOM 1279 C C . SER A 1 145 ? -11.437 4.190 25.231 1.00 78.44 145 SER A C 1
ATOM 1281 O O . SER A 1 145 ? -12.410 4.443 25.945 1.00 78.44 145 SER A O 1
ATOM 1283 N N . PRO A 1 146 ? -10.368 5.010 25.205 1.00 73.81 146 PRO A N 1
ATOM 1284 C CA . PRO A 1 146 ? -10.320 6.287 25.927 1.00 73.81 146 PRO A CA 1
ATOM 1285 C C . PRO A 1 146 ? -11.513 7.223 25.670 1.00 73.81 146 PRO A C 1
ATOM 1287 O O . PRO A 1 146 ? -11.893 7.978 26.559 1.00 73.81 146 PRO A O 1
ATOM 1290 N N . ASP A 1 147 ? -12.118 7.151 24.481 1.00 71.94 147 ASP A N 1
ATOM 1291 C CA . ASP A 1 147 ? -13.248 8.003 24.087 1.00 71.94 147 ASP A CA 1
ATOM 1292 C C . ASP A 1 147 ? -14.629 7.367 24.347 1.00 71.94 147 ASP A C 1
ATOM 1294 O O . ASP A 1 147 ? -15.649 8.033 24.184 1.00 71.94 147 ASP A O 1
ATOM 1298 N N . GLY A 1 148 ? -14.692 6.091 24.751 1.00 80.50 148 GLY A N 1
ATOM 1299 C CA . GLY A 1 148 ? -15.959 5.386 24.961 1.00 80.50 148 GLY A CA 1
ATOM 1300 C C . GLY A 1 148 ? -15.876 3.871 24.781 1.00 80.50 148 GLY A C 1
ATOM 1301 O O . GLY A 1 148 ? -14.805 3.293 24.622 1.00 80.50 148 GLY A O 1
ATOM 1302 N N . VAL A 1 149 ? -17.027 3.200 24.818 1.00 84.88 149 VAL A N 1
ATOM 1303 C CA . VAL A 1 149 ? -17.118 1.759 24.533 1.00 84.88 149 VAL A CA 1
ATOM 1304 C C . VAL A 1 149 ? -17.308 1.571 23.034 1.00 84.88 149 VAL A C 1
ATOM 1306 O O . VAL A 1 149 ? -18.228 2.146 22.465 1.00 84.88 149 VAL A O 1
ATOM 1309 N N . ILE A 1 150 ? -16.457 0.758 22.414 1.00 84.69 150 ILE A N 1
ATOM 1310 C CA . ILE A 1 150 ? -16.574 0.392 21.002 1.00 84.69 150 ILE A CA 1
ATOM 1311 C C . ILE A 1 150 ? -17.209 -0.992 20.933 1.00 84.69 150 ILE A C 1
ATOM 1313 O O . ILE A 1 150 ? -16.729 -1.925 21.574 1.00 84.69 150 ILE A O 1
ATOM 1317 N N . ASP A 1 151 ? -18.296 -1.102 20.172 1.00 87.69 151 ASP A N 1
ATOM 1318 C CA . ASP A 1 151 ? -19.036 -2.339 19.923 1.00 87.69 151 ASP A CA 1
ATOM 1319 C C . ASP A 1 151 ? -19.000 -2.653 18.425 1.00 87.69 151 ASP A C 1
ATOM 1321 O O . ASP A 1 151 ? -19.536 -1.887 17.620 1.00 87.69 151 ASP A O 1
ATOM 1325 N N . PHE A 1 152 ? -18.387 -3.776 18.040 1.00 85.88 152 PHE A N 1
ATOM 1326 C CA . PHE A 1 152 ? -18.249 -4.164 16.631 1.00 85.88 152 PHE A CA 1
ATOM 1327 C C . PHE A 1 152 ? -19.586 -4.424 15.927 1.00 85.88 152 PHE A C 1
ATOM 1329 O O . PHE A 1 152 ? -19.659 -4.342 14.704 1.00 85.88 152 PHE A O 1
ATOM 1336 N N . ARG A 1 153 ? -20.673 -4.639 16.676 1.00 83.38 153 ARG A N 1
ATOM 1337 C CA . ARG A 1 153 ? -22.022 -4.820 16.114 1.00 83.38 153 ARG A CA 1
ATOM 1338 C C . ARG A 1 153 ? -22.649 -3.513 15.632 1.00 83.38 153 ARG A C 1
ATOM 1340 O O . ARG A 1 153 ? -23.622 -3.538 14.882 1.00 83.38 153 ARG A O 1
ATOM 1347 N N . GLN A 1 154 ? -22.132 -2.374 16.087 1.00 86.62 154 GLN A N 1
ATOM 1348 C CA . GLN A 1 154 ? -22.622 -1.058 15.695 1.00 86.62 154 GLN A CA 1
ATOM 1349 C C . GLN A 1 154 ? -21.903 -0.557 14.444 1.00 86.62 154 GLN A C 1
ATOM 1351 O O . GLN A 1 154 ? -20.745 -0.888 14.193 1.00 86.62 154 GLN A O 1
ATOM 1356 N N . THR A 1 155 ? -22.568 0.302 13.671 1.00 83.75 155 THR A N 1
ATOM 1357 C CA . THR A 1 155 ? -22.005 0.894 12.446 1.00 83.75 155 THR A CA 1
ATOM 1358 C C . THR A 1 155 ? -20.779 1.767 12.719 1.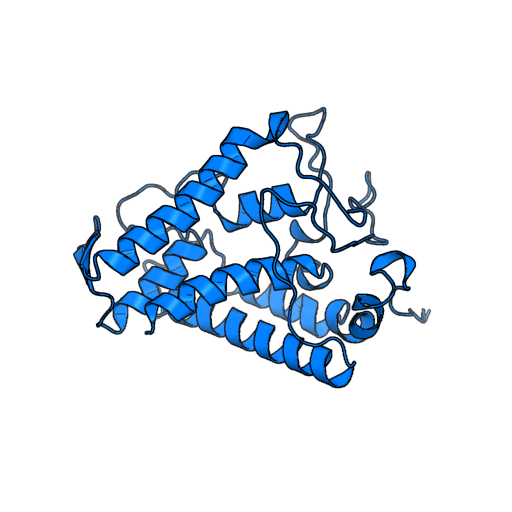00 83.75 155 THR A C 1
ATOM 1360 O O . THR A 1 155 ? -19.876 1.845 11.887 1.00 83.75 155 THR A O 1
ATOM 1363 N N . GLU A 1 156 ? -20.708 2.377 13.904 1.00 83.12 156 GLU A N 1
ATOM 1364 C CA . GLU A 1 156 ? -19.601 3.238 14.340 1.00 83.12 156 GLU A CA 1
ATOM 1365 C C . GLU A 1 156 ? -18.258 2.495 14.414 1.00 83.12 156 GLU A C 1
ATOM 1367 O O . GLU A 1 156 ? -17.199 3.092 14.204 1.00 83.12 156 GLU A O 1
ATOM 1372 N N . SER A 1 157 ? -18.286 1.173 14.618 1.00 86.88 157 SER A N 1
ATOM 1373 C CA . SER A 1 157 ? -17.081 0.339 14.658 1.00 86.88 157 SER A CA 1
ATOM 1374 C C . SER A 1 157 ? -16.291 0.375 13.351 1.00 86.88 157 SER A C 1
ATOM 1376 O O . SER A 1 157 ? -15.063 0.323 13.366 1.00 86.88 157 SER A O 1
ATOM 1378 N N . THR A 1 158 ? -16.968 0.556 12.211 1.00 89.50 158 THR A N 1
ATOM 1379 C CA . THR A 1 158 ? -16.310 0.639 10.899 1.00 89.50 158 THR A CA 1
ATOM 1380 C C . THR A 1 158 ? -15.402 1.866 10.818 1.00 89.50 158 THR A C 1
ATOM 1382 O O . THR A 1 158 ? -14.316 1.805 10.236 1.00 89.50 158 THR A O 1
ATOM 1385 N N . ASN A 1 159 ? -15.805 2.973 11.448 1.00 89.31 159 ASN A N 1
ATOM 1386 C CA . ASN A 1 159 ? -14.986 4.177 11.518 1.00 89.31 159 ASN A CA 1
ATOM 1387 C C . ASN A 1 159 ? -13.736 3.943 12.381 1.00 89.31 159 ASN A C 1
ATOM 1389 O O . ASN A 1 159 ? -12.636 4.326 11.982 1.00 89.31 159 ASN A O 1
ATOM 1393 N N . PHE A 1 160 ? -13.882 3.241 13.513 1.00 89.12 160 PHE A N 1
ATOM 1394 C CA . PHE A 1 160 ? -12.746 2.824 14.339 1.00 89.12 160 PHE A CA 1
ATOM 1395 C C . PHE A 1 160 ? -11.768 1.936 13.565 1.00 89.12 160 PHE A C 1
ATOM 1397 O O . PHE A 1 160 ? -10.573 2.210 13.592 1.00 89.12 160 PHE A O 1
ATOM 1404 N N . VAL A 1 161 ? -12.248 0.921 12.837 1.00 91.69 161 VAL A N 1
ATOM 1405 C CA . VAL A 1 161 ? -11.387 0.008 12.060 1.00 91.69 161 VAL A CA 1
ATOM 1406 C C . VAL A 1 161 ? -10.534 0.782 11.053 1.00 91.69 161 VAL A C 1
ATOM 1408 O O . VAL A 1 161 ? -9.321 0.580 10.994 1.00 91.69 161 VAL A O 1
ATOM 1411 N N . GLY A 1 162 ? -11.135 1.712 10.304 1.00 90.69 162 GLY A N 1
ATOM 1412 C CA . GLY A 1 162 ? -10.392 2.547 9.358 1.00 90.69 162 GLY A CA 1
ATOM 1413 C C . GLY A 1 162 ? -9.355 3.442 10.042 1.00 90.69 162 GLY A C 1
ATOM 1414 O O . GLY A 1 162 ? -8.205 3.496 9.611 1.00 90.69 162 GLY A O 1
ATOM 1415 N N . TYR A 1 163 ? -9.720 4.099 11.148 1.00 88.56 163 TYR A N 1
ATOM 1416 C CA . TYR A 1 163 ? -8.776 4.922 11.909 1.00 88.56 163 TYR A CA 1
ATOM 1417 C C . TYR A 1 163 ? -7.653 4.120 12.555 1.00 88.56 163 TYR A C 1
ATOM 1419 O O . TYR A 1 163 ? -6.524 4.613 12.622 1.00 88.56 163 TYR A O 1
ATOM 1427 N N . TYR A 1 164 ? -7.953 2.905 13.008 1.00 90.12 164 TYR A N 1
ATOM 1428 C CA . TYR A 1 164 ? -6.983 1.995 13.583 1.00 90.12 164 TYR A CA 1
ATOM 1429 C C . TYR A 1 164 ? -5.936 1.652 12.530 1.00 90.12 164 TYR A C 1
ATOM 1431 O O . TYR A 1 164 ? -4.764 1.955 12.719 1.00 90.12 164 TYR A O 1
ATOM 1439 N N . TRP A 1 165 ? -6.327 1.131 11.369 1.00 91.19 165 TRP A N 1
ATOM 1440 C CA . TRP A 1 165 ? -5.354 0.752 10.340 1.00 91.19 165 TRP A CA 1
ATOM 1441 C C . TRP A 1 165 ? -4.580 1.939 9.757 1.00 91.19 165 TRP A C 1
ATOM 1443 O O . TRP A 1 165 ? -3.365 1.841 9.595 1.00 91.19 165 TRP A O 1
ATOM 1453 N N . GLN A 1 166 ? -5.236 3.086 9.559 1.00 88.06 166 GLN A N 1
ATOM 1454 C CA . GLN A 1 166 ? -4.568 4.305 9.091 1.00 88.06 166 GLN A CA 1
ATOM 1455 C C . GLN A 1 166 ? -3.633 4.927 10.152 1.00 88.06 166 GLN A C 1
ATOM 1457 O O . GLN A 1 166 ? -2.815 5.793 9.838 1.00 88.06 166 GLN A O 1
ATOM 1462 N N . SER A 1 167 ? -3.739 4.514 11.423 1.00 86.06 167 SER A N 1
ATOM 1463 C CA . SER A 1 167 ? -3.085 5.177 12.564 1.00 86.06 167 SER A CA 1
ATOM 1464 C C . SER A 1 167 ? -3.396 6.682 12.618 1.00 86.06 167 SER A C 1
ATOM 1466 O O . SER A 1 167 ? -2.519 7.512 12.870 1.00 86.06 167 SER A O 1
ATOM 1468 N N . ASN A 1 168 ? -4.649 7.042 12.335 1.00 81.75 168 ASN A N 1
ATOM 1469 C CA . ASN A 1 168 ? -5.075 8.434 12.224 1.00 81.75 168 ASN A CA 1
ATOM 1470 C C . ASN A 1 168 ? -5.070 9.121 13.612 1.00 81.75 168 ASN A C 1
ATOM 1472 O O . ASN A 1 168 ? -5.507 8.506 14.587 1.00 81.75 168 ASN A O 1
ATOM 1476 N N . PRO A 1 169 ? -4.661 10.401 13.737 1.00 77.50 169 PRO A N 1
ATOM 1477 C CA . PRO A 1 169 ? -4.765 11.167 14.982 1.00 77.50 169 PRO A CA 1
ATOM 1478 C C . PRO A 1 169 ? -6.174 11.227 15.582 1.00 77.50 169 PRO A C 1
ATOM 1480 O O . PRO A 1 169 ? -6.320 11.465 16.774 1.00 77.50 169 PRO A O 1
ATOM 1483 N N . ASN A 1 170 ? -7.214 11.018 14.772 1.00 74.00 170 ASN A N 1
ATOM 1484 C CA . ASN A 1 170 ? -8.601 10.963 15.224 1.00 74.00 170 ASN A CA 1
ATOM 1485 C C . ASN A 1 170 ? -8.971 9.664 15.957 1.00 74.00 170 ASN A C 1
ATOM 1487 O O . ASN A 1 170 ? -10.069 9.606 16.504 1.00 74.00 170 ASN A O 1
ATOM 1491 N N . LEU A 1 171 ? -8.104 8.640 15.956 1.00 73.56 171 LEU A N 1
ATOM 1492 C CA . LEU A 1 171 ? -8.359 7.357 16.620 1.00 73.56 171 LEU A CA 1
ATOM 1493 C C . LEU A 1 171 ? -8.603 7.527 18.126 1.00 73.56 171 LEU A C 1
ATOM 1495 O O . LEU A 1 171 ? -9.444 6.829 18.685 1.00 73.56 171 LEU A O 1
ATOM 1499 N N . TYR A 1 172 ? -7.885 8.464 18.753 1.00 67.50 172 TYR A N 1
ATOM 1500 C CA . TYR A 1 172 ? -8.093 8.848 20.145 1.00 67.50 172 TYR A CA 1
ATOM 1501 C C . TYR A 1 172 ? -8.080 10.372 20.255 1.00 67.50 172 TYR A C 1
ATOM 1503 O O . TYR A 1 172 ? -7.084 11.026 19.947 1.00 67.50 172 TYR A O 1
ATOM 1511 N N . SER A 1 173 ? -9.182 10.957 20.717 1.00 59.00 173 SER A N 1
ATOM 1512 C CA . SER A 1 173 ? -9.365 12.410 20.782 1.00 59.00 173 SER A CA 1
ATOM 1513 C C . SER A 1 173 ? -8.434 13.112 21.784 1.00 59.00 173 SER A C 1
ATOM 1515 O O . SER A 1 173 ? -8.195 14.319 21.658 1.00 59.00 173 SER A O 1
ATOM 1517 N N . GLN A 1 174 ? -7.896 12.350 22.745 1.00 51.44 174 GLN A N 1
ATOM 1518 C CA . GLN A 1 174 ? -7.141 12.832 23.908 1.00 51.44 174 GLN A CA 1
ATOM 1519 C C . GLN A 1 174 ? -5.641 12.509 23.885 1.00 51.44 174 GLN A C 1
ATOM 1521 O O . GLN A 1 174 ? -4.919 12.935 24.784 1.00 51.44 174 GLN A O 1
ATOM 1526 N N . THR A 1 175 ? -5.140 11.769 22.895 1.00 51.91 175 THR A N 1
ATOM 1527 C CA . THR A 1 175 ? -3.701 11.491 22.805 1.00 51.91 175 THR A CA 1
ATOM 1528 C C . THR A 1 175 ? -3.044 12.480 21.858 1.00 51.91 175 THR A C 1
ATOM 1530 O O . THR A 1 175 ? -3.557 12.707 20.761 1.00 51.91 175 THR A O 1
ATOM 1533 N N . GLU A 1 176 ? -1.888 13.031 22.242 1.00 53.06 176 GLU A N 1
ATOM 1534 C CA . GLU A 1 176 ? -1.008 13.673 21.263 1.00 53.06 176 GLU A CA 1
ATOM 1535 C C . GLU A 1 176 ? -0.820 12.730 20.068 1.00 53.06 176 GLU A C 1
ATOM 1537 O O . GLU A 1 176 ? -0.770 11.509 20.276 1.00 53.06 176 GLU A O 1
ATOM 1542 N N . PRO A 1 177 ? -0.755 13.249 18.825 1.00 53.47 177 PRO A N 1
ATOM 1543 C CA . PRO A 1 177 ? -0.548 12.401 17.663 1.00 53.47 177 PRO A CA 1
ATOM 1544 C C . PRO A 1 177 ? 0.649 11.503 17.961 1.00 53.47 177 PRO A C 1
ATOM 1546 O O . PRO A 1 177 ? 1.747 12.006 18.224 1.00 53.47 177 PRO A O 1
ATOM 1549 N N . ARG A 1 178 ? 0.427 10.175 17.991 1.00 55.31 178 ARG A N 1
ATOM 1550 C CA . ARG A 1 178 ? 1.519 9.201 18.127 1.00 55.31 178 ARG A CA 1
ATOM 1551 C C . ARG A 1 178 ? 2.607 9.671 17.174 1.00 55.31 178 ARG A C 1
ATOM 1553 O O . ARG A 1 178 ? 2.281 9.950 16.021 1.00 55.31 178 ARG A O 1
ATOM 1560 N N . LYS A 1 179 ? 3.854 9.813 17.649 1.00 54.09 179 LYS A N 1
ATOM 1561 C CA . LYS A 1 179 ? 4.987 10.212 16.794 1.00 54.09 179 LYS A CA 1
ATOM 1562 C C . LYS A 1 179 ? 4.830 9.475 15.463 1.00 54.09 179 LYS A C 1
ATOM 1564 O O . LYS A 1 179 ? 4.868 8.246 15.470 1.00 54.09 179 LYS A O 1
ATOM 1569 N N . PHE A 1 180 ? 4.581 10.204 14.369 1.00 50.78 180 PHE A N 1
ATOM 1570 C CA . PHE A 1 180 ? 4.095 9.648 13.091 1.00 50.78 180 PHE A CA 1
ATOM 1571 C C . PHE A 1 180 ? 4.981 8.517 12.527 1.00 50.78 180 PHE A C 1
ATOM 1573 O O . PHE A 1 180 ? 4.534 7.722 11.700 1.00 50.78 180 PHE A O 1
ATOM 1580 N N . LEU A 1 181 ? 6.217 8.413 13.031 1.00 49.62 181 LEU A N 1
ATOM 1581 C CA . LEU A 1 181 ? 7.144 7.303 12.823 1.00 49.62 181 LEU A CA 1
ATOM 1582 C C . LEU A 1 181 ? 6.633 5.924 13.285 1.00 49.62 181 LEU A C 1
ATOM 1584 O O . LEU A 1 181 ? 7.193 4.927 12.853 1.00 49.62 181 LEU A O 1
ATOM 1588 N N . LYS A 1 182 ? 5.592 5.829 14.126 1.00 67.56 182 LYS A N 1
ATOM 1589 C CA . LYS A 1 182 ? 5.036 4.544 14.602 1.00 67.56 182 LYS A CA 1
ATOM 1590 C C . LYS A 1 182 ? 3.700 4.153 13.956 1.00 67.56 182 LYS A C 1
ATOM 1592 O O . LYS A 1 182 ? 2.934 3.402 14.553 1.00 67.56 182 LYS A O 1
ATOM 1597 N N . SER A 1 183 ? 3.382 4.695 12.779 1.00 85.12 183 SER A N 1
ATOM 1598 C CA . SER A 1 183 ? 2.224 4.233 12.000 1.00 85.12 183 SER A CA 1
ATOM 1599 C C . SER A 1 183 ? 2.509 2.860 11.393 1.00 85.12 183 SER A C 1
ATOM 1601 O O . SER A 1 183 ? 3.592 2.647 10.840 1.00 85.12 183 SER A O 1
ATOM 1603 N N . TYR A 1 184 ? 1.523 1.961 11.459 1.00 91.38 184 TYR A N 1
ATOM 1604 C CA . TYR A 1 184 ? 1.594 0.636 10.838 1.00 91.38 184 TYR A CA 1
ATOM 1605 C C . TYR A 1 184 ? 1.943 0.740 9.345 1.00 91.38 184 TYR A C 1
ATOM 1607 O O . TYR A 1 184 ? 2.881 0.096 8.884 1.00 91.38 184 TYR A O 1
ATOM 1615 N N . GLU A 1 185 ? 1.258 1.616 8.599 1.00 92.69 185 GLU A N 1
ATOM 1616 C CA . GLU A 1 185 ? 1.504 1.798 7.164 1.00 92.69 185 GLU A CA 1
ATOM 1617 C C . GLU A 1 185 ? 2.916 2.309 6.874 1.00 92.69 185 GLU A C 1
ATOM 1619 O O . GLU A 1 185 ? 3.558 1.828 5.944 1.00 92.69 185 GLU A O 1
ATOM 1624 N N . ASN A 1 186 ? 3.413 3.265 7.661 1.00 90.19 186 ASN A N 1
ATOM 1625 C CA . ASN A 1 186 ? 4.736 3.849 7.438 1.00 90.19 186 ASN A CA 1
ATOM 1626 C C . ASN A 1 186 ? 5.845 2.822 7.675 1.00 90.19 186 ASN A C 1
ATOM 1628 O O . ASN A 1 186 ? 6.753 2.706 6.852 1.00 90.19 186 ASN A O 1
ATOM 1632 N N . ILE A 1 187 ? 5.746 2.050 8.761 1.00 91.69 187 ILE A N 1
ATOM 1633 C CA . ILE A 1 187 ? 6.707 0.989 9.072 1.00 91.69 187 ILE A CA 1
ATOM 1634 C C . ILE A 1 187 ? 6.629 -0.107 8.006 1.00 91.69 187 ILE A C 1
ATOM 1636 O O . ILE A 1 187 ? 7.650 -0.479 7.432 1.00 91.69 187 ILE A O 1
ATOM 1640 N N . ALA A 1 188 ? 5.422 -0.565 7.667 1.00 94.75 188 ALA A N 1
ATOM 1641 C CA . ALA A 1 188 ? 5.210 -1.564 6.627 1.00 94.75 188 ALA A CA 1
ATOM 1642 C C . ALA A 1 188 ? 5.808 -1.127 5.282 1.00 94.75 188 ALA A C 1
ATOM 1644 O O . ALA A 1 188 ? 6.557 -1.877 4.661 1.00 94.75 188 ALA A O 1
ATOM 1645 N N . ARG A 1 189 ? 5.533 0.105 4.843 1.00 94.31 189 ARG A N 1
ATOM 1646 C CA . ARG A 1 189 ? 6.093 0.679 3.611 1.00 94.31 189 ARG A CA 1
ATOM 1647 C C . ARG A 1 189 ? 7.613 0.758 3.663 1.00 94.31 189 ARG A C 1
ATOM 1649 O O . ARG A 1 189 ? 8.252 0.419 2.672 1.00 94.31 189 ARG A O 1
ATOM 1656 N N . HIS A 1 190 ? 8.186 1.163 4.796 1.00 91.88 190 HIS A N 1
ATOM 1657 C CA . HIS A 1 190 ? 9.634 1.221 4.965 1.00 91.88 190 HIS A CA 1
ATOM 1658 C C . HIS A 1 190 ? 10.272 -0.167 4.812 1.00 91.88 190 HIS A C 1
ATOM 1660 O O . HIS A 1 190 ? 11.144 -0.337 3.962 1.00 91.88 190 HIS A O 1
ATOM 1666 N N . LEU A 1 191 ? 9.781 -1.183 5.525 1.00 92.31 191 LEU A N 1
ATOM 1667 C CA . LEU A 1 191 ? 10.327 -2.543 5.432 1.00 92.31 191 LEU A CA 1
ATOM 1668 C C . LEU A 1 191 ? 10.149 -3.147 4.033 1.00 92.31 191 LEU A C 1
ATOM 1670 O O . LEU A 1 191 ? 11.071 -3.743 3.479 1.00 92.31 191 LEU A O 1
ATOM 1674 N N . LEU A 1 192 ? 8.979 -2.953 3.421 1.00 94.62 192 LEU A N 1
ATOM 1675 C CA . LEU A 1 192 ? 8.679 -3.475 2.086 1.00 94.62 192 LEU A CA 1
ATOM 1676 C C . LEU A 1 192 ? 9.426 -2.732 0.974 1.00 94.62 192 LEU A C 1
ATOM 1678 O O . LEU A 1 192 ? 9.593 -3.279 -0.114 1.00 94.62 192 LEU A O 1
ATOM 1682 N N . SER A 1 193 ? 9.899 -1.509 1.218 1.00 90.75 193 SER A N 1
ATOM 1683 C CA . SER A 1 193 ? 10.654 -0.731 0.230 1.00 90.75 193 SER A CA 1
ATOM 1684 C C . SER A 1 193 ? 12.078 -1.235 -0.012 1.00 90.75 193 SER A C 1
ATOM 1686 O O . SER A 1 193 ? 12.702 -0.817 -0.986 1.00 90.75 193 SER A O 1
ATOM 1688 N N . ALA A 1 194 ? 12.588 -2.117 0.857 1.00 90.69 194 ALA A N 1
ATOM 1689 C CA . ALA A 1 194 ? 13.969 -2.601 0.846 1.00 90.69 194 ALA A CA 1
ATOM 1690 C C . ALA A 1 194 ? 15.031 -1.483 0.913 1.00 90.69 194 ALA A C 1
ATOM 1692 O O . ALA A 1 194 ? 16.185 -1.696 0.539 1.00 90.69 194 ALA A O 1
ATOM 1693 N N . VAL A 1 195 ? 14.653 -0.287 1.384 1.00 86.75 195 VAL A N 1
ATOM 1694 C CA . VAL A 1 195 ? 15.569 0.843 1.566 1.00 86.75 195 VAL A CA 1
ATOM 1695 C C . VAL A 1 195 ? 16.587 0.490 2.654 1.00 86.75 195 VAL A C 1
ATOM 1697 O O . VAL A 1 195 ? 16.184 0.217 3.785 1.00 86.75 195 VAL A O 1
ATOM 1700 N N . PRO A 1 196 ? 17.900 0.500 2.356 1.00 81.25 196 PRO A N 1
ATOM 1701 C CA . PRO A 1 196 ? 18.900 0.346 3.396 1.00 81.25 196 PRO A CA 1
ATOM 1702 C C . PRO A 1 196 ? 18.901 1.592 4.281 1.00 81.25 196 PRO A C 1
ATOM 1704 O O . PRO A 1 196 ? 18.629 2.702 3.820 1.00 81.25 196 PRO A O 1
ATOM 1707 N N . GLU A 1 197 ? 19.235 1.420 5.557 1.00 69.56 197 GLU A N 1
ATOM 1708 C CA . GLU A 1 197 ? 19.425 2.568 6.438 1.0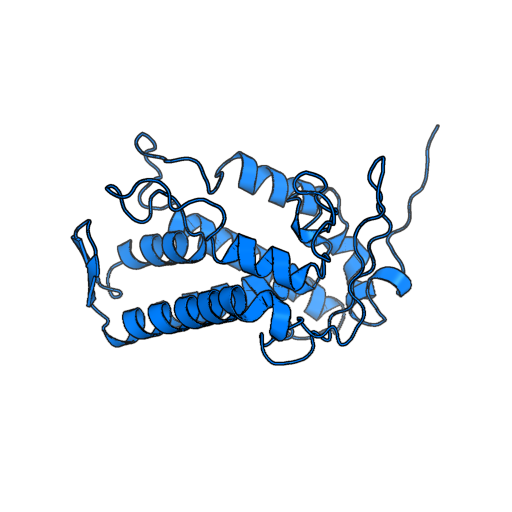0 69.56 197 GLU A CA 1
ATOM 1709 C C . GLU A 1 197 ? 20.512 3.481 5.876 1.00 69.56 197 GLU A C 1
ATOM 1711 O O . GLU A 1 197 ? 21.589 3.042 5.461 1.00 69.56 197 GLU A O 1
ATOM 1716 N N . SER A 1 198 ? 20.192 4.764 5.853 1.00 59.84 198 SER A N 1
ATOM 1717 C CA . SER A 1 198 ? 21.101 5.788 5.392 1.00 59.84 198 SER A CA 1
ATOM 1718 C C . SER A 1 198 ? 22.292 5.942 6.337 1.00 59.84 198 SER A C 1
ATOM 1720 O O . SER A 1 198 ? 22.126 5.988 7.554 1.00 59.84 198 SER A O 1
ATOM 1722 N N . PHE A 1 199 ? 23.491 6.111 5.772 1.00 49.12 199 PHE A N 1
ATOM 1723 C CA . PHE A 1 199 ? 24.696 6.471 6.529 1.00 49.12 199 PHE A CA 1
ATOM 1724 C C . PHE A 1 199 ? 24.563 7.821 7.251 1.00 49.12 199 PHE A C 1
ATOM 1726 O O . PHE A 1 199 ? 25.163 8.024 8.306 1.00 49.12 199 PHE A O 1
ATOM 1733 N N . GLU A 1 200 ? 23.765 8.745 6.712 1.00 57.50 200 GLU A N 1
ATOM 1734 C CA . GLU A 1 200 ? 23.520 10.053 7.312 1.00 57.50 200 GLU A CA 1
ATOM 1735 C C . GLU A 1 200 ? 22.057 10.190 7.738 1.00 57.50 200 GLU A C 1
ATOM 1737 O O . GLU A 1 200 ? 21.140 9.886 6.975 1.00 57.50 200 GLU A O 1
ATOM 1742 N N . LYS A 1 201 ? 21.818 10.751 8.931 1.00 55.31 201 LYS A N 1
ATOM 1743 C CA . LYS A 1 201 ? 20.476 11.012 9.501 1.00 55.31 201 LYS A CA 1
ATOM 1744 C C . LYS A 1 201 ? 19.567 11.928 8.649 1.00 55.31 201 LYS A C 1
ATOM 1746 O O . LYS A 1 201 ? 18.485 12.283 9.106 1.00 55.31 201 LYS A O 1
ATOM 1751 N N . ARG A 1 202 ? 20.011 12.383 7.470 1.00 55.41 202 ARG A N 1
ATOM 1752 C CA . ARG A 1 202 ? 19.291 13.316 6.584 1.00 55.41 202 ARG A CA 1
ATOM 1753 C C . ARG A 1 202 ? 19.119 12.844 5.138 1.00 55.41 202 ARG A C 1
ATOM 1755 O O . ARG A 1 202 ? 18.473 13.557 4.376 1.00 55.41 202 ARG A O 1
ATOM 1762 N N . THR A 1 203 ? 19.669 11.699 4.738 1.00 67.69 203 THR A N 1
ATOM 1763 C CA . THR A 1 203 ? 19.541 11.208 3.356 1.00 67.69 203 THR A CA 1
ATOM 1764 C C . THR A 1 203 ? 18.566 10.045 3.272 1.00 67.69 203 THR A C 1
ATOM 1766 O O . THR A 1 203 ? 18.961 8.890 3.336 1.00 67.69 203 THR A O 1
ATOM 1769 N N . ASP A 1 204 ? 17.281 10.335 3.089 1.00 75.50 204 ASP A N 1
ATOM 1770 C CA . ASP A 1 204 ? 16.294 9.285 2.835 1.00 75.50 204 ASP A CA 1
ATOM 1771 C C . ASP A 1 204 ? 16.398 8.808 1.385 1.00 75.50 204 ASP A C 1
ATOM 1773 O O . ASP A 1 204 ? 16.180 9.570 0.436 1.00 75.50 204 ASP A O 1
ATOM 1777 N N . LEU A 1 205 ? 16.739 7.532 1.200 1.00 88.56 205 LEU A N 1
ATOM 1778 C CA . LEU A 1 205 ? 16.788 6.937 -0.129 1.00 88.56 205 LEU A CA 1
ATOM 1779 C C . LEU A 1 205 ? 15.355 6.754 -0.663 1.00 88.56 205 LEU A C 1
ATOM 1781 O O . LEU A 1 205 ? 14.485 6.237 0.047 1.00 88.56 205 LEU A O 1
ATOM 1785 N N . PRO A 1 206 ? 15.079 7.176 -1.908 1.00 92.06 206 PRO A N 1
ATOM 1786 C CA . PRO A 1 206 ? 13.732 7.154 -2.452 1.00 92.06 206 PRO A CA 1
ATOM 1787 C C . PRO A 1 206 ? 13.308 5.730 -2.822 1.00 92.06 206 PRO A C 1
ATOM 1789 O O . PRO A 1 206 ? 14.050 4.982 -3.454 1.00 92.06 206 PRO A O 1
ATOM 1792 N N . SER A 1 207 ? 12.065 5.382 -2.503 1.00 93.88 207 SER A N 1
ATOM 1793 C CA . SER A 1 207 ? 11.395 4.186 -3.014 1.00 93.88 207 SER A CA 1
ATOM 1794 C C . SER A 1 207 ? 10.039 4.558 -3.610 1.00 93.88 207 SER A C 1
ATOM 1796 O O . SER A 1 207 ? 9.516 5.646 -3.356 1.00 93.88 207 SER A O 1
ATOM 1798 N N . ALA A 1 208 ? 9.429 3.654 -4.380 1.00 95.88 208 ALA A N 1
ATOM 1799 C CA . ALA A 1 208 ? 8.071 3.882 -4.876 1.00 95.88 208 ALA A CA 1
ATOM 1800 C C . ALA A 1 208 ? 7.032 3.978 -3.747 1.00 95.88 208 ALA A C 1
ATOM 1802 O O . ALA A 1 208 ? 6.039 4.683 -3.882 1.00 95.88 208 ALA A O 1
ATOM 1803 N N . LEU A 1 209 ? 7.273 3.339 -2.600 1.00 95.81 209 LEU A N 1
ATOM 1804 C CA . LEU A 1 209 ? 6.355 3.386 -1.462 1.00 95.81 209 LEU A CA 1
ATOM 1805 C C . LEU A 1 209 ? 6.489 4.665 -0.624 1.00 95.81 209 LEU A C 1
ATOM 1807 O O . LEU A 1 209 ? 5.614 4.921 0.206 1.00 95.81 209 LEU A O 1
ATOM 1811 N N . ASN A 1 210 ? 7.530 5.477 -0.844 1.00 92.38 210 ASN A N 1
ATOM 1812 C CA . ASN A 1 210 ? 7.738 6.731 -0.109 1.00 92.38 210 ASN A CA 1
ATOM 1813 C C . ASN A 1 210 ? 6.828 7.863 -0.613 1.00 92.38 210 ASN A C 1
ATOM 1815 O O . ASN A 1 210 ? 6.615 8.837 0.106 1.00 92.38 210 ASN A O 1
ATOM 1819 N N . PHE A 1 211 ? 6.294 7.759 -1.835 1.00 95.31 211 PHE A N 1
ATOM 1820 C CA . PHE A 1 211 ? 5.479 8.809 -2.446 1.00 95.31 211 PHE A CA 1
ATOM 1821 C C . PHE A 1 211 ? 4.123 8.268 -2.891 1.00 95.31 211 PHE A C 1
ATOM 1823 O O . PHE A 1 211 ? 4.018 7.192 -3.481 1.00 95.31 211 PHE A O 1
ATOM 1830 N N . TYR A 1 212 ? 3.063 9.046 -2.680 1.00 96.94 212 TYR A N 1
ATOM 1831 C CA . TYR A 1 212 ? 1.720 8.674 -3.133 1.00 96.94 212 TYR A CA 1
ATOM 1832 C C . TYR A 1 212 ? 1.615 8.637 -4.662 1.00 96.94 212 TYR A C 1
ATOM 1834 O O . TYR A 1 212 ? 0.914 7.804 -5.216 1.00 96.94 212 TYR A O 1
ATOM 1842 N N . GLN A 1 213 ? 2.386 9.463 -5.362 1.00 97.12 213 GLN A N 1
ATOM 1843 C CA . GLN A 1 213 ? 2.433 9.517 -6.824 1.00 97.12 213 GLN A CA 1
ATOM 1844 C C . GLN A 1 213 ? 3.077 8.278 -7.465 1.00 97.12 213 GLN A C 1
ATOM 1846 O O . GLN A 1 213 ? 2.995 8.115 -8.680 1.00 97.12 213 GLN A O 1
ATOM 1851 N N . THR A 1 214 ? 3.778 7.446 -6.691 1.00 97.31 214 THR A N 1
ATOM 1852 C CA . THR A 1 214 ? 4.491 6.268 -7.211 1.00 97.31 214 THR A CA 1
ATOM 1853 C C . THR A 1 214 ? 4.120 4.973 -6.499 1.00 97.31 214 THR A C 1
ATOM 1855 O O . THR A 1 214 ? 4.464 3.904 -6.994 1.00 97.31 214 THR A O 1
ATOM 1858 N N . SER A 1 215 ? 3.370 5.037 -5.395 1.00 97.88 215 SER A N 1
ATOM 1859 C CA . SER A 1 215 ? 3.011 3.871 -4.579 1.00 97.88 215 SER A CA 1
ATOM 1860 C C . SER A 1 215 ? 2.277 2.783 -5.357 1.00 97.88 215 SER A C 1
ATOM 1862 O O . SER A 1 215 ? 2.552 1.608 -5.149 1.00 97.88 215 SER A O 1
ATOM 1864 N N . LEU A 1 216 ? 1.371 3.162 -6.263 1.00 98.12 216 LEU A N 1
ATOM 1865 C CA . LEU A 1 216 ? 0.579 2.207 -7.047 1.00 98.12 216 LEU A CA 1
ATOM 1866 C C . LEU A 1 216 ? 1.401 1.469 -8.104 1.00 98.12 216 LEU A C 1
ATOM 1868 O O . LEU A 1 216 ? 0.948 0.464 -8.643 1.00 98.12 216 LEU A O 1
ATOM 1872 N N . ARG A 1 217 ? 2.610 1.954 -8.402 1.00 97.88 217 ARG A N 1
ATOM 1873 C CA . ARG A 1 217 ? 3.515 1.282 -9.331 1.00 97.88 217 ARG A CA 1
ATOM 1874 C C . ARG A 1 217 ? 4.133 0.035 -8.718 1.00 97.88 217 ARG A C 1
ATOM 1876 O O . ARG A 1 217 ? 4.522 -0.839 -9.464 1.00 97.88 217 ARG A O 1
ATOM 1883 N N . ASP A 1 218 ? 4.254 -0.077 -7.398 1.00 97.38 218 ASP A N 1
ATOM 1884 C CA . ASP A 1 218 ? 4.867 -1.256 -6.780 1.00 97.38 218 ASP A CA 1
ATOM 1885 C C . ASP A 1 218 ? 3.798 -2.327 -6.482 1.00 97.38 218 ASP A C 1
ATOM 1887 O O . ASP A 1 218 ? 2.897 -2.060 -5.687 1.00 97.38 218 ASP A O 1
ATOM 1891 N N . PRO A 1 219 ? 3.878 -3.558 -7.029 1.00 96.81 219 PRO A N 1
ATOM 1892 C CA . PRO A 1 219 ? 2.865 -4.580 -6.771 1.00 96.81 219 PRO A CA 1
ATOM 1893 C C . PRO A 1 219 ? 2.705 -4.950 -5.284 1.00 96.81 219 PRO A C 1
ATOM 1895 O O . PRO A 1 219 ? 1.618 -5.355 -4.868 1.00 96.81 219 PRO A O 1
ATOM 1898 N N . ILE A 1 220 ? 3.738 -4.760 -4.446 1.00 97.19 220 ILE A N 1
ATOM 1899 C CA . ILE A 1 220 ? 3.647 -5.022 -2.996 1.00 97.19 220 ILE A CA 1
ATOM 1900 C C . ILE A 1 220 ? 2.657 -4.090 -2.296 1.00 97.19 220 ILE A C 1
ATOM 1902 O O . ILE A 1 220 ? 2.112 -4.450 -1.254 1.00 97.19 220 ILE A O 1
ATOM 1906 N N . PHE A 1 221 ? 2.397 -2.908 -2.865 1.00 98.00 221 PHE A N 1
ATOM 1907 C CA . PHE A 1 221 ? 1.394 -1.980 -2.360 1.00 98.00 221 PHE A CA 1
ATOM 1908 C C . PHE A 1 221 ? 0.040 -2.683 -2.259 1.00 98.00 221 PHE A C 1
ATOM 1910 O O . PHE A 1 221 ? -0.597 -2.677 -1.206 1.00 98.00 221 PHE A O 1
ATOM 1917 N N . TYR A 1 222 ? -0.374 -3.357 -3.332 1.00 98.06 222 TYR A N 1
ATOM 1918 C CA . TYR A 1 222 ? -1.664 -4.035 -3.375 1.00 98.06 222 TYR A CA 1
ATOM 1919 C C . TYR A 1 222 ? -1.721 -5.219 -2.404 1.00 98.06 222 TYR A C 1
ATOM 1921 O O . TYR A 1 222 ? -2.777 -5.495 -1.841 1.00 98.06 222 TYR A O 1
ATOM 1929 N N . GLN A 1 223 ? -0.587 -5.877 -2.151 1.00 97.44 223 GLN A N 1
ATOM 1930 C CA . GLN A 1 223 ? -0.485 -6.966 -1.174 1.00 97.44 223 GLN A CA 1
ATOM 1931 C C . GLN A 1 223 ? -0.607 -6.440 0.263 1.00 97.44 223 GLN A C 1
ATOM 1933 O O . GLN A 1 223 ? -1.341 -7.014 1.065 1.00 97.44 223 GLN A O 1
ATOM 1938 N N . LEU A 1 224 ? 0.037 -5.309 0.581 1.00 97.56 224 LEU A N 1
ATOM 1939 C CA . LEU A 1 224 ? -0.068 -4.647 1.885 1.00 97.56 224 LEU A CA 1
ATOM 1940 C C . LEU A 1 224 ? -1.508 -4.241 2.200 1.00 97.56 224 LEU A C 1
ATOM 1942 O O . LEU A 1 224 ? -2.055 -4.644 3.226 1.00 97.56 224 LEU A O 1
ATOM 1946 N N . TYR A 1 225 ? -2.144 -3.475 1.314 1.00 97.62 225 TYR A N 1
ATOM 1947 C CA . TYR A 1 225 ? -3.522 -3.039 1.546 1.00 97.62 225 TYR A CA 1
ATOM 1948 C C . TYR A 1 225 ? -4.521 -4.194 1.417 1.00 97.62 225 TYR A C 1
ATOM 1950 O O . TYR A 1 225 ? -5.535 -4.197 2.112 1.00 97.62 225 TYR A O 1
ATOM 1958 N N . GLY A 1 226 ? -4.215 -5.218 0.613 1.00 97.25 226 GLY A N 1
ATOM 1959 C CA . GLY A 1 226 ? -4.967 -6.472 0.575 1.00 97.25 226 GLY A CA 1
ATOM 1960 C C . GLY A 1 226 ? -4.966 -7.179 1.930 1.00 97.25 226 GLY A C 1
ATOM 1961 O O . GLY A 1 226 ? -6.026 -7.587 2.407 1.00 97.25 226 GLY A O 1
ATOM 1962 N N . LYS A 1 227 ? -3.809 -7.242 2.600 1.00 96.19 227 LYS A N 1
ATOM 1963 C CA . LYS A 1 227 ? -3.679 -7.781 3.962 1.00 96.19 227 LYS A CA 1
ATOM 1964 C C . LYS A 1 227 ? -4.506 -6.979 4.973 1.00 96.19 227 LYS A C 1
ATOM 1966 O O . LYS A 1 227 ? -5.267 -7.566 5.738 1.00 96.19 227 LYS A O 1
ATOM 1971 N N . ILE A 1 228 ? -4.426 -5.647 4.933 1.00 95.88 228 ILE A N 1
ATOM 1972 C CA . ILE A 1 228 ? -5.208 -4.768 5.824 1.00 95.88 228 ILE A CA 1
ATOM 1973 C C . ILE A 1 228 ? -6.720 -4.956 5.613 1.00 95.88 228 ILE A C 1
ATOM 1975 O O . ILE A 1 228 ? -7.488 -5.062 6.575 1.00 95.88 228 ILE A O 1
ATOM 1979 N N . LEU A 1 229 ? -7.169 -5.041 4.357 1.00 94.81 229 LEU A N 1
ATOM 1980 C CA . LEU A 1 229 ? -8.579 -5.280 4.062 1.00 94.81 229 LEU A CA 1
ATOM 1981 C C . LEU A 1 229 ? -9.046 -6.658 4.516 1.00 94.81 229 LEU A C 1
ATOM 1983 O O . LEU A 1 229 ? -10.172 -6.761 4.991 1.00 94.81 229 LEU A O 1
ATOM 1987 N N . LYS A 1 230 ? -8.216 -7.703 4.419 1.00 94.75 230 LYS A N 1
ATOM 1988 C CA . LYS A 1 230 ? -8.566 -9.033 4.942 1.00 94.75 230 LYS A CA 1
ATOM 1989 C C . LYS A 1 230 ? -8.887 -8.967 6.435 1.00 94.75 230 LYS A C 1
ATOM 1991 O O . LYS A 1 230 ? -9.946 -9.451 6.827 1.00 94.75 230 LYS A O 1
ATOM 1996 N N . TYR A 1 231 ? -8.065 -8.285 7.236 1.00 92.88 231 TYR A N 1
ATOM 1997 C CA . TYR A 1 231 ? -8.378 -8.033 8.649 1.00 92.88 231 TYR A CA 1
ATOM 1998 C C . TYR A 1 231 ? -9.667 -7.224 8.828 1.00 92.88 231 TYR A C 1
ATOM 2000 O O . TYR A 1 231 ? -10.533 -7.595 9.613 1.00 92.88 231 TYR A O 1
ATOM 2008 N N . SER A 1 232 ? -9.841 -6.157 8.050 1.00 89.19 232 SER A N 1
ATOM 2009 C CA . SER A 1 232 ? -11.042 -5.312 8.117 1.00 89.19 232 SER A CA 1
ATOM 2010 C C . SER A 1 232 ? -12.329 -6.041 7.700 1.00 89.19 232 SER A C 1
ATOM 2012 O O . SER A 1 232 ? -13.420 -5.657 8.102 1.00 89.19 232 SER A O 1
ATOM 2014 N N . MET A 1 233 ? -12.234 -7.091 6.882 1.00 89.69 233 MET A N 1
ATOM 2015 C CA . MET A 1 233 ? -13.375 -7.934 6.516 1.00 89.69 233 MET A CA 1
ATOM 2016 C C . MET A 1 233 ? -13.731 -8.938 7.616 1.00 89.69 233 MET A C 1
ATOM 2018 O O . MET A 1 233 ? -14.893 -9.325 7.711 1.00 89.69 233 MET A O 1
ATOM 2022 N N . LEU A 1 234 ? -12.771 -9.343 8.458 1.00 88.25 234 LEU A N 1
ATOM 2023 C CA . LEU A 1 234 ? -13.056 -10.184 9.627 1.00 88.25 234 LEU A CA 1
ATOM 2024 C C . LEU A 1 234 ? -13.948 -9.456 10.634 1.00 88.25 234 LEU A C 1
ATOM 2026 O O . LEU A 1 234 ? -14.801 -10.092 11.234 1.00 88.25 234 LEU A O 1
ATOM 2030 N N . SER A 1 235 ? -13.824 -8.130 10.750 1.00 82.38 235 SER A N 1
ATOM 2031 C CA . SER A 1 235 ? -14.656 -7.331 11.658 1.00 82.38 235 SER A CA 1
ATOM 2032 C C . SER A 1 235 ? -16.113 -7.170 11.215 1.00 82.38 235 SER A C 1
ATOM 2034 O O . SER A 1 235 ? -16.901 -6.585 11.949 1.00 82.38 235 SER A O 1
ATOM 2036 N N . LYS A 1 236 ? -16.462 -7.589 9.991 1.00 75.94 236 LYS A N 1
ATOM 2037 C CA . LYS A 1 236 ? -17.822 -7.485 9.434 1.00 75.94 236 LYS A CA 1
ATOM 2038 C C . LYS A 1 236 ? -18.604 -8.801 9.492 1.00 75.94 236 LYS A C 1
ATOM 2040 O O . LYS A 1 236 ? -19.747 -8.824 9.039 1.00 75.94 236 LYS A O 1
ATOM 2045 N N . LYS A 1 237 ? -17.972 -9.885 9.945 1.00 64.25 237 LYS A N 1
ATOM 2046 C CA . LYS A 1 237 ? -18.605 -11.196 10.130 1.00 64.25 237 LYS A CA 1
ATOM 2047 C C . LYS A 1 237 ? -19.249 -11.274 11.503 1.00 64.25 237 LYS A C 1
ATOM 2049 O O . LYS A 1 237 ? -20.335 -11.887 11.568 1.00 64.25 237 LYS A O 1
#

Sequence (237 aa):
YIFYANYSSYWTYGPEEQKLAYFTEDIGLNSHYYFFHCFIPFWKNTKDNNFKERLGEFWLFHYQQLLARYYLERLSNGLGEISDFSWEKPIKTKYTPFMSTLHYPFIQRSGEYYIPVEKYNEEIQLLDTYEKTFLEYLELEKFKSPDGVIDFRQTESTNFVGYYWQSNPNLYSQTEPRKFLKSYENIARHLLSAVPESFEKRTDLPSALNFYQTSLRDPIFYQLYGKILKYSMLSKK

Foldseek 3Di:
DDDDDDFDDCVFWNDQCSLCRCPLVDQVNLVVLQVVCVVPPQADDPPPDPCLLCPLVVLLVVLVVVLVVVQVSCVVSVNHDQDADDLQFFAQTWGDDPAADPPARAFTDHGRHHQPCVVCVVLNVLLVVLLVVLVVCLVVQWDADPVGIDHLVDPSNSSLLSCSQSLGPSNHPPDDRDPPCSHSLNSVLVRVSPFDDDPDPPDGRHHLSVDSSRLSNGSVSSNVSVVSSVSSVSSVD